Protein AF-A0A7S3LL60-F1 (afdb_monomer)

Mean predicted aligned error: 19.49 Å

Secondary structure (DSSP, 8-state):
----HHHHHHHHHHHHHH--SS--HHHHHHHHHHHHHHHTTSSTT--HHHHHHHHHHHHHHS-HHHHHHHHHHHHHHHHH-TTSSHHHHHHTTHHHHHHHHHHHS-HHHHHHHHHHHHHHHT--SSSS-HHHHHHHHHHH-HHHHHHHHHHHHHHHHHHHHHHHHHTT-PPPP--------------------------PPPP-PPPP---PPPPPPP-----------------EEE-HHHHHHHHHHHHHHHHHHHHHTS-GGG---HHHHHTT-HHHHHHHHHHHHHHHHHTTEEETT--S---TTTS-TTSHHHHHHHHHHHHHTT-SSPPPPPGGGGTTTS--

InterPro domains:
  IPR006569 CID domain [PF04818] (53-124)
  IPR006569 CID domain [PS51391] (1-144)
  IPR006569 CID domain [SM00582] (11-141)
  IPR008942 ENTH/VHS [G3DSA:1.25.40.90] (5-145)
  IPR008942 ENTH/VHS [SSF48464] (52-127)

Radius of gyration: 33.63 Å; Cα contacts (8 Å, |Δi|>4): 207; chains: 1; bounding box: 96×98×72 Å

pLDDT: mean 70.4, std 21.68, range [28.52, 96.94]

Structure (mmCIF, N/CA/C/O backbone):
data_AF-A0A7S3LL60-F1
#
_entry.id   AF-A0A7S3LL60-F1
#
loop_
_atom_site.group_PDB
_atom_site.id
_atom_site.type_symbol
_atom_site.label_atom_id
_atom_site.label_alt_id
_atom_site.label_comp_id
_atom_site.label_asym_id
_atom_site.label_entity_id
_atom_site.label_seq_id
_atom_site.pdbx_PDB_ins_code
_atom_site.Cartn_x
_atom_site.Cartn_y
_atom_site.Cartn_z
_atom_site.occupancy
_atom_site.B_iso_or_equiv
_atom_site.auth_seq_id
_atom_site.auth_comp_id
_atom_site.auth_asym_id
_atom_site.auth_atom_id
_atom_site.pdbx_PDB_model_num
ATOM 1 N N . MET A 1 1 ? -20.966 20.170 11.153 1.00 59.84 1 MET A N 1
ATOM 2 C CA . MET A 1 1 ? -21.088 18.776 11.630 1.00 59.84 1 MET A CA 1
ATOM 3 C C . MET A 1 1 ? -19.690 18.274 11.943 1.00 59.84 1 MET A C 1
ATOM 5 O O . MET A 1 1 ? -18.781 18.604 11.189 1.00 59.84 1 MET A O 1
ATOM 9 N N . ALA A 1 2 ? -19.496 17.593 13.073 1.00 79.94 2 ALA A N 1
ATOM 10 C CA . ALA A 1 2 ? -18.201 17.015 13.417 1.00 79.94 2 ALA A CA 1
ATOM 11 C C . ALA A 1 2 ? -17.975 15.778 12.542 1.00 79.94 2 ALA A C 1
ATOM 13 O O . ALA A 1 2 ? -18.791 14.866 12.574 1.00 79.94 2 ALA A O 1
ATOM 14 N N . PHE A 1 3 ? -16.912 15.786 11.740 1.00 85.69 3 PHE A N 1
ATOM 15 C CA . PHE A 1 3 ? -16.539 14.646 10.912 1.00 85.69 3 PHE A CA 1
ATOM 16 C C . PHE A 1 3 ? -16.004 13.518 11.804 1.00 85.69 3 PHE A C 1
ATOM 18 O O . PHE A 1 3 ? -15.123 13.752 12.631 1.00 85.69 3 PHE A O 1
ATOM 25 N N . THR A 1 4 ? -16.548 12.316 11.656 1.00 92.38 4 THR A N 1
ATOM 26 C CA . THR A 1 4 ? -16.293 11.159 12.523 1.00 92.38 4 THR A CA 1
ATOM 27 C C . THR A 1 4 ? -15.378 10.126 11.866 1.00 92.38 4 THR A C 1
ATOM 29 O O . THR A 1 4 ? -15.232 10.067 10.645 1.00 92.38 4 THR A O 1
ATOM 32 N N . GLU A 1 5 ? -14.789 9.245 12.681 1.00 91.88 5 GLU A N 1
ATOM 33 C CA . GLU A 1 5 ? -13.985 8.110 12.201 1.00 91.88 5 GLU A CA 1
ATOM 34 C C . GLU A 1 5 ? -14.790 7.214 11.242 1.00 91.88 5 GLU A C 1
ATOM 36 O O . GLU A 1 5 ? -14.296 6.810 10.188 1.00 91.88 5 GLU A O 1
ATOM 41 N N . LYS A 1 6 ? -16.067 6.973 11.568 1.00 93.00 6 LYS A N 1
ATOM 42 C CA . LYS A 1 6 ? -16.985 6.165 10.758 1.00 93.00 6 LYS A CA 1
ATOM 43 C C . LYS A 1 6 ? -17.243 6.787 9.386 1.00 93.00 6 LYS A C 1
ATOM 45 O O . LYS A 1 6 ? -17.257 6.063 8.394 1.00 93.00 6 LYS A O 1
ATOM 50 N N . GLU A 1 7 ? -17.416 8.105 9.320 1.00 92.81 7 GLU A N 1
ATOM 51 C CA . GLU A 1 7 ? -17.596 8.818 8.050 1.00 92.81 7 GLU A CA 1
ATOM 52 C C . GLU A 1 7 ? -16.338 8.736 7.184 1.00 92.81 7 GLU A C 1
ATOM 54 O O . GLU A 1 7 ? -16.446 8.467 5.990 1.00 92.81 7 GLU A O 1
ATOM 59 N N . PHE A 1 8 ? -15.140 8.857 7.770 1.00 91.12 8 PHE A N 1
ATOM 60 C CA . PHE A 1 8 ? -13.895 8.661 7.019 1.00 91.12 8 PHE A CA 1
ATOM 61 C C . PHE A 1 8 ? -13.796 7.253 6.435 1.00 91.12 8 PHE A C 1
ATOM 63 O O . PHE A 1 8 ? -13.490 7.092 5.254 1.00 91.12 8 PHE A O 1
ATOM 70 N N . MET A 1 9 ? -14.062 6.225 7.245 1.00 93.44 9 MET A N 1
ATOM 71 C CA . MET A 1 9 ? -14.030 4.834 6.785 1.00 93.44 9 MET A CA 1
ATOM 72 C C . MET A 1 9 ? -15.061 4.587 5.679 1.00 93.44 9 MET A C 1
ATOM 74 O O . MET A 1 9 ? -14.733 3.982 4.660 1.00 93.44 9 MET A O 1
ATOM 78 N N . GLN A 1 10 ? -16.276 5.119 5.833 1.00 94.19 10 GLN A N 1
ATOM 79 C CA . GLN A 1 10 ? -17.323 5.025 4.819 1.00 94.19 10 GLN A CA 1
ATOM 80 C C . GLN A 1 10 ? -16.917 5.717 3.516 1.00 94.19 10 GLN A C 1
ATOM 82 O O . GLN A 1 10 ? -17.142 5.173 2.439 1.00 94.19 10 GLN A O 1
ATOM 87 N N . GLU A 1 11 ? -16.290 6.889 3.578 1.00 91.56 11 GLU A N 1
ATOM 88 C CA . GLU A 1 11 ? -15.788 7.559 2.380 1.00 91.56 11 GLU A CA 1
ATOM 89 C C . GLU A 1 11 ? -14.638 6.801 1.716 1.00 91.56 11 GLU A C 1
ATOM 91 O O . GLU A 1 11 ? -14.564 6.774 0.488 1.00 91.56 11 GLU A O 1
ATOM 96 N N . VAL A 1 12 ? -13.746 6.176 2.493 1.00 91.44 12 VAL A N 1
ATOM 97 C CA . VAL A 1 12 ? -12.730 5.270 1.941 1.00 91.44 12 VAL A CA 1
ATOM 98 C C . VAL A 1 12 ? -13.423 4.124 1.211 1.00 91.44 12 VAL A C 1
ATOM 100 O O . VAL A 1 12 ? -13.044 3.822 0.084 1.00 91.44 12 VAL A O 1
ATOM 103 N N . ASP A 1 13 ? -14.465 3.528 1.787 1.00 92.44 13 ASP A N 1
ATOM 104 C CA . ASP A 1 13 ? -15.227 2.453 1.148 1.00 92.44 13 ASP A CA 1
ATOM 105 C C . ASP A 1 13 ? -15.963 2.889 -0.117 1.00 92.44 13 ASP A C 1
ATOM 107 O O . ASP A 1 13 ? -15.909 2.175 -1.121 1.00 92.44 13 ASP A O 1
ATOM 111 N N . LEU A 1 14 ? -16.605 4.056 -0.096 1.00 90.06 14 LEU A N 1
ATOM 112 C CA . LEU A 1 14 ? -17.267 4.639 -1.263 1.00 90.06 14 LEU A CA 1
ATOM 113 C C . LEU A 1 14 ? -16.255 4.938 -2.361 1.00 90.06 14 LEU A C 1
ATOM 115 O O . LEU A 1 14 ? -16.465 4.561 -3.510 1.00 90.06 14 LEU A O 1
ATOM 119 N N . CYS A 1 15 ? -15.115 5.527 -1.995 1.00 86.44 15 CYS A N 1
ATOM 120 C CA . CYS A 1 15 ? -14.001 5.720 -2.905 1.00 86.44 15 CYS A CA 1
ATOM 121 C C . CYS A 1 15 ? -13.613 4.361 -3.502 1.00 86.44 15 CYS A C 1
ATOM 123 O O . CYS A 1 15 ? -13.756 4.168 -4.697 1.00 86.44 15 CYS A O 1
ATOM 125 N N . MET A 1 16 ? -13.275 3.349 -2.707 1.00 85.69 16 MET A N 1
ATOM 126 C CA . MET A 1 16 ? -12.834 2.052 -3.244 1.00 85.69 16 MET A CA 1
ATOM 127 C C . MET A 1 16 ? -13.901 1.257 -4.011 1.00 85.69 16 MET A C 1
ATOM 129 O O . MET A 1 16 ? -13.546 0.348 -4.764 1.00 85.69 16 MET A O 1
ATOM 133 N N . SER A 1 17 ? -15.183 1.569 -3.829 1.00 85.56 17 SER A N 1
ATOM 134 C CA . SER A 1 17 ? -16.287 0.939 -4.562 1.00 85.56 17 SER A CA 1
ATOM 135 C C . SER A 1 17 ? -16.541 1.613 -5.911 1.00 85.56 17 SER A C 1
ATOM 137 O O . SER A 1 17 ? -16.792 0.914 -6.892 1.00 85.56 17 SER A O 1
ATOM 139 N N . ASP A 1 18 ? -16.407 2.941 -5.969 1.00 79.56 18 ASP A N 1
ATOM 140 C CA . ASP A 1 18 ? -16.612 3.753 -7.175 1.00 79.56 18 ASP A CA 1
ATOM 141 C C . ASP A 1 18 ? -15.402 3.755 -8.112 1.00 79.56 18 ASP A C 1
ATOM 143 O O . ASP A 1 18 ? -15.527 4.014 -9.312 1.00 79.56 18 ASP A O 1
ATOM 147 N N . LEU A 1 19 ? -14.209 3.487 -7.575 1.00 67.56 19 LEU A N 1
ATOM 148 C CA . LEU A 1 19 ? -13.003 3.318 -8.374 1.00 67.56 19 LEU A CA 1
ATOM 149 C C . LEU A 1 19 ? -13.155 2.000 -9.142 1.00 67.56 19 LEU A C 1
ATOM 151 O O . LEU A 1 19 ? -12.812 0.921 -8.658 1.00 67.56 19 LEU A O 1
ATOM 155 N N . GLY A 1 20 ? -13.668 2.083 -10.369 1.00 68.12 20 GLY A N 1
ATOM 156 C CA . GLY A 1 20 ? -13.449 1.040 -11.367 1.00 68.12 20 GLY A CA 1
ATOM 157 C C . GLY A 1 20 ? -11.946 0.862 -11.643 1.00 68.12 20 GLY A C 1
ATOM 158 O O . GLY A 1 20 ? -11.079 1.218 -10.847 1.00 68.12 20 GLY A O 1
ATOM 159 N N . ASN A 1 21 ? -11.574 0.402 -12.836 1.00 68.38 21 ASN A N 1
ATOM 160 C CA . ASN A 1 21 ? -10.149 0.258 -13.188 1.00 68.38 21 ASN A CA 1
ATOM 161 C C . ASN A 1 21 ? -9.375 1.596 -13.271 1.00 68.38 21 ASN A C 1
ATOM 163 O O . ASN A 1 21 ? -8.173 1.596 -13.554 1.00 68.38 21 ASN A O 1
ATOM 167 N N . ARG A 1 22 ? -10.040 2.744 -13.068 1.00 78.88 22 ARG A N 1
ATOM 168 C CA . ARG A 1 22 ? -9.426 4.073 -13.076 1.00 78.88 22 ARG A CA 1
ATOM 169 C C . ARG A 1 22 ? -9.658 4.784 -11.745 1.00 78.88 22 ARG A C 1
ATOM 171 O O . ARG A 1 22 ? -10.809 5.025 -11.390 1.00 78.88 22 ARG A O 1
ATOM 178 N N . PRO A 1 23 ? -8.582 5.151 -11.036 1.00 81.06 23 PRO A N 1
ATOM 179 C CA . PRO A 1 23 ? -8.716 5.892 -9.806 1.00 81.06 23 PRO A CA 1
ATOM 180 C C . PRO A 1 23 ? -9.157 7.343 -10.071 1.00 81.06 23 PRO A C 1
ATOM 182 O O . PRO A 1 23 ? -8.503 8.062 -10.824 1.00 81.06 23 PRO A O 1
ATOM 185 N N . ASP A 1 24 ? -10.240 7.773 -9.431 1.00 90.50 24 ASP A N 1
ATOM 186 C CA . ASP A 1 24 ? -10.684 9.156 -9.316 1.00 90.50 24 ASP A CA 1
ATOM 187 C C . ASP A 1 24 ? -9.683 9.925 -8.448 1.00 90.50 24 ASP A C 1
ATOM 189 O O . ASP A 1 24 ? -9.568 9.749 -7.228 1.00 90.50 24 ASP A O 1
ATOM 193 N N . ARG A 1 25 ? -8.907 10.763 -9.130 1.00 91.81 25 ARG A N 1
ATOM 194 C CA . ARG A 1 25 ? -7.841 11.559 -8.534 1.00 91.81 25 ARG A CA 1
ATOM 195 C C . ARG A 1 25 ? -8.374 12.532 -7.487 1.00 91.81 25 ARG A C 1
ATOM 197 O O . ARG A 1 25 ? -7.683 12.761 -6.490 1.00 91.81 25 ARG A O 1
ATOM 204 N N . ASP A 1 26 ? -9.557 13.096 -7.696 1.00 93.06 26 ASP A N 1
ATOM 205 C CA . ASP A 1 26 ? -10.098 14.138 -6.828 1.00 93.06 26 ASP A CA 1
ATOM 206 C C . ASP A 1 26 ? -10.577 13.532 -5.513 1.00 93.06 26 ASP A C 1
ATOM 208 O O . ASP A 1 26 ? -10.257 14.058 -4.443 1.00 93.06 26 ASP A O 1
ATOM 212 N N . LYS A 1 27 ? -11.209 12.351 -5.566 1.00 93.00 27 LYS A N 1
ATOM 213 C CA . LYS A 1 27 ? -11.566 11.584 -4.361 1.00 93.00 27 LYS A CA 1
ATOM 214 C C . LYS A 1 27 ? -10.334 11.178 -3.551 1.00 93.00 27 LYS A C 1
ATOM 216 O O . LYS A 1 27 ? -10.306 11.390 -2.338 1.00 93.00 27 LYS A O 1
ATOM 221 N N . ILE A 1 28 ? -9.291 10.656 -4.205 1.00 94.81 28 ILE A N 1
ATOM 222 C CA . ILE A 1 28 ? -8.032 10.284 -3.531 1.00 94.81 28 ILE A CA 1
ATOM 223 C C . ILE A 1 28 ? -7.376 11.507 -2.881 1.00 94.81 28 ILE A C 1
ATOM 225 O O . ILE A 1 28 ? -6.978 11.455 -1.716 1.00 94.81 28 ILE A O 1
ATOM 229 N N . THR A 1 29 ? -7.306 12.622 -3.609 1.00 94.56 29 THR A N 1
ATOM 230 C CA . THR A 1 29 ? -6.726 13.871 -3.100 1.00 94.56 29 THR A CA 1
ATOM 231 C C . THR A 1 29 ? -7.534 14.407 -1.916 1.00 94.56 29 THR A C 1
ATOM 233 O O . THR A 1 29 ? -6.954 14.846 -0.921 1.00 94.56 29 THR A O 1
ATOM 236 N N . GLY A 1 30 ? -8.867 14.345 -1.991 1.00 94.94 30 GLY A N 1
ATOM 237 C CA . GLY A 1 30 ? -9.772 14.743 -0.914 1.00 94.94 30 GLY A CA 1
ATOM 238 C C . GLY A 1 30 ? -9.560 13.928 0.361 1.00 94.94 30 GLY A C 1
ATOM 239 O O . GLY A 1 30 ? -9.377 14.510 1.431 1.00 94.94 30 GLY A O 1
ATOM 240 N N . LEU A 1 31 ? -9.491 12.599 0.247 1.00 95.25 31 LEU A N 1
ATOM 241 C CA . LEU A 1 31 ? -9.184 11.713 1.376 1.00 95.25 31 LEU A CA 1
ATOM 242 C C . LEU A 1 31 ? -7.791 11.984 1.958 1.00 95.25 31 LEU A C 1
ATOM 244 O O . LEU A 1 31 ? -7.636 12.042 3.177 1.00 95.25 31 LEU A O 1
ATOM 248 N N . GLY A 1 32 ? -6.790 12.226 1.107 1.00 95.44 32 GLY A N 1
ATOM 249 C CA . GLY A 1 32 ? -5.446 12.600 1.545 1.00 95.44 32 GLY A CA 1
ATOM 250 C C . GLY A 1 32 ? -5.426 13.893 2.370 1.00 95.44 32 GLY A C 1
ATOM 251 O O . GLY A 1 32 ? -4.738 13.956 3.386 1.00 95.44 32 GLY A O 1
ATOM 252 N N . LYS A 1 33 ? -6.195 14.914 1.970 1.00 95.44 33 LYS A N 1
ATOM 253 C CA . LYS A 1 33 ? -6.338 16.172 2.730 1.00 95.44 33 LYS A CA 1
ATOM 254 C C . LYS A 1 33 ? -7.093 15.978 4.046 1.00 95.44 33 LYS A C 1
ATOM 256 O O . LYS A 1 33 ? -6.804 16.655 5.029 1.00 95.44 33 LYS A O 1
ATOM 261 N N . ARG A 1 34 ? -8.058 15.057 4.093 1.00 94.69 34 ARG A N 1
ATOM 262 C CA . ARG A 1 34 ? -8.765 14.725 5.338 1.00 94.69 34 ARG A CA 1
ATOM 263 C C . ARG A 1 34 ? -7.870 13.979 6.320 1.00 94.69 34 ARG A C 1
ATOM 265 O O . ARG A 1 34 ? -7.846 14.349 7.487 1.00 94.69 34 ARG A O 1
ATOM 272 N N . ALA A 1 35 ? -7.066 13.025 5.852 1.00 95.62 35 ALA A N 1
ATOM 273 C CA . ALA A 1 35 ? -6.042 12.388 6.682 1.00 95.62 35 ALA A CA 1
ATOM 274 C C . ALA A 1 35 ? -5.055 13.425 7.254 1.00 95.62 35 ALA A C 1
ATOM 276 O O . ALA A 1 35 ? -4.679 13.345 8.420 1.00 95.62 35 ALA A O 1
ATOM 277 N N . GLU A 1 36 ? -4.704 14.449 6.469 1.00 95.75 36 GLU A N 1
ATOM 278 C CA . GLU A 1 36 ? -3.919 15.598 6.934 1.00 95.75 36 GLU A CA 1
ATOM 279 C C . GLU A 1 36 ? -4.622 16.430 8.004 1.00 95.75 36 GLU A C 1
ATOM 281 O O . GLU A 1 36 ? -3.994 16.831 8.983 1.00 95.75 36 GLU A O 1
ATOM 286 N N . ALA A 1 37 ? -5.923 16.669 7.862 1.00 94.81 37 ALA A N 1
ATOM 287 C CA . ALA A 1 37 ? -6.704 17.351 8.885 1.00 94.81 37 ALA A CA 1
ATOM 288 C C . ALA A 1 37 ? -6.762 16.548 10.199 1.00 94.81 37 ALA A C 1
ATOM 290 O O . ALA A 1 37 ? -6.616 17.152 11.263 1.00 94.81 37 ALA A O 1
ATOM 291 N N . VAL A 1 38 ? -6.898 15.216 10.132 1.00 94.62 38 VAL A N 1
ATOM 292 C CA . VAL A 1 38 ? -6.801 14.321 11.302 1.00 94.62 38 VAL A CA 1
ATOM 293 C C . VAL A 1 38 ? -5.422 14.445 11.952 1.00 94.62 38 VAL A C 1
ATOM 295 O O . VAL A 1 38 ? -5.338 14.761 13.134 1.00 94.62 38 VAL A O 1
ATOM 298 N N . ALA A 1 39 ? -4.345 14.308 11.175 1.00 94.88 39 ALA A N 1
ATOM 299 C CA . ALA A 1 39 ? -2.975 14.381 11.691 1.00 94.88 39 ALA A CA 1
ATOM 300 C C . ALA A 1 39 ? -2.619 15.741 12.317 1.00 94.88 39 ALA A C 1
ATOM 302 O O . ALA A 1 39 ? -1.790 15.833 13.217 1.00 94.88 39 ALA A O 1
ATOM 303 N N . LYS A 1 40 ? -3.254 16.822 11.853 1.00 95.06 40 LYS A N 1
ATOM 304 C CA . LYS A 1 40 ? -3.108 18.172 12.420 1.00 95.06 40 LYS A CA 1
ATOM 305 C C . LYS A 1 40 ? -4.026 18.431 13.622 1.00 95.06 40 LYS A C 1
ATOM 307 O O . LYS A 1 40 ? -4.100 19.571 14.072 1.00 95.06 40 LYS A O 1
ATOM 312 N N . GLY A 1 41 ? -4.771 17.429 14.097 1.00 93.38 41 GLY A N 1
ATOM 313 C CA . GLY A 1 41 ? -5.726 17.565 15.201 1.00 93.38 41 GLY A CA 1
ATOM 314 C C . GLY A 1 41 ? -6.940 18.446 14.881 1.00 93.38 41 GLY A C 1
ATOM 315 O O . GLY A 1 41 ? -7.655 18.861 15.789 1.00 93.38 41 GLY A O 1
ATOM 316 N N . LYS A 1 42 ? -7.190 18.754 13.599 1.00 93.69 42 LYS A N 1
ATOM 317 C CA . LYS A 1 42 ? -8.347 19.565 13.170 1.00 93.69 42 LYS A CA 1
ATOM 318 C C . LYS A 1 42 ? -9.656 18.780 13.218 1.00 93.69 42 LYS A C 1
ATOM 320 O O . LYS A 1 42 ? -10.725 19.379 13.247 1.00 93.69 42 LYS A O 1
ATOM 325 N N . ILE A 1 43 ? -9.562 17.454 13.190 1.00 91.50 43 ILE A N 1
ATOM 326 C CA . ILE A 1 43 ? -10.679 16.527 13.334 1.00 91.50 43 ILE A CA 1
ATOM 327 C C . ILE A 1 43 ? -10.437 15.769 14.638 1.00 91.50 43 ILE A C 1
ATOM 329 O O . ILE A 1 43 ? -9.479 15.007 14.744 1.00 91.50 43 ILE A O 1
ATOM 333 N N . GLN A 1 44 ? -11.271 16.028 15.642 1.00 89.12 44 GLN A N 1
ATOM 334 C CA . GLN A 1 44 ? -11.155 15.398 16.956 1.00 89.12 44 GLN A CA 1
ATOM 335 C C . GLN A 1 44 ? -11.819 14.017 16.971 1.00 89.12 44 GLN A C 1
ATOM 337 O O . GLN A 1 44 ? -12.756 13.764 16.218 1.00 89.12 44 GLN A O 1
ATOM 342 N N . GLY A 1 45 ? -11.345 13.134 17.854 1.00 88.19 45 GLY A N 1
ATOM 343 C CA . GLY A 1 45 ? -11.939 11.809 18.057 1.00 88.19 45 GLY A CA 1
ATOM 344 C C . GLY A 1 45 ? -11.631 10.785 16.961 1.00 88.19 45 GLY A C 1
ATOM 345 O O . GLY A 1 45 ? -12.293 9.754 16.909 1.00 88.19 45 GLY A O 1
ATOM 346 N N . VAL A 1 46 ? -10.648 11.052 16.095 1.00 91.38 46 VAL A N 1
ATOM 347 C CA . VAL A 1 46 ? -10.216 10.134 15.034 1.00 91.38 46 VAL A CA 1
ATOM 348 C C . VAL A 1 46 ? -8.761 9.742 15.262 1.00 91.38 46 VAL A C 1
ATOM 350 O O . VAL A 1 46 ? -7.884 10.601 15.313 1.00 91.38 46 VAL A O 1
ATOM 353 N N . ASP A 1 47 ? -8.508 8.441 15.392 1.00 93.56 47 ASP A N 1
ATOM 354 C CA . ASP A 1 47 ? -7.167 7.893 15.603 1.00 93.56 47 ASP A CA 1
ATOM 355 C C . ASP A 1 47 ? -6.481 7.576 14.261 1.00 93.56 47 ASP A C 1
ATOM 357 O O . ASP A 1 47 ? -6.968 6.766 13.466 1.00 93.56 47 ASP A O 1
ATOM 361 N N . GLU A 1 48 ? -5.316 8.188 14.018 1.00 93.88 48 GLU A N 1
ATOM 362 C CA . GLU A 1 48 ? -4.485 7.930 12.834 1.00 93.88 48 GLU A CA 1
ATOM 363 C C . GLU A 1 48 ? -4.120 6.449 12.678 1.00 93.88 48 GLU A C 1
ATOM 365 O O . GLU A 1 48 ? -4.062 5.945 11.553 1.00 93.88 48 GLU A O 1
ATOM 370 N N . ARG A 1 49 ? -3.869 5.740 13.789 1.00 94.81 49 ARG A N 1
ATOM 371 C CA . ARG A 1 49 ? -3.482 4.324 13.756 1.00 94.81 49 ARG A CA 1
ATOM 372 C C . ARG A 1 49 ? -4.626 3.468 13.248 1.00 94.81 49 ARG A C 1
ATOM 374 O O . ARG A 1 49 ? -4.435 2.735 12.282 1.00 94.81 49 ARG A O 1
ATOM 381 N N . LYS A 1 50 ? -5.825 3.651 13.807 1.00 94.81 50 LYS A N 1
ATOM 382 C CA . LYS A 1 50 ? -7.032 2.936 13.368 1.00 94.81 50 LYS A CA 1
ATOM 383 C C . LYS A 1 50 ? -7.339 3.182 11.897 1.00 94.81 50 LYS A C 1
ATOM 385 O O . LYS A 1 50 ? -7.632 2.235 11.169 1.00 94.81 50 LYS A O 1
ATOM 390 N N . LEU A 1 51 ? -7.216 4.426 11.430 1.00 94.62 51 LEU A N 1
ATOM 391 C CA . LEU A 1 51 ? -7.412 4.743 10.014 1.00 94.62 51 LEU A CA 1
ATOM 392 C C . LEU A 1 51 ? -6.353 4.090 9.119 1.00 94.62 51 LEU A C 1
ATOM 394 O O . LEU A 1 51 ? -6.690 3.518 8.080 1.00 94.62 51 LEU A O 1
ATOM 398 N N . GLY A 1 52 ? -5.081 4.137 9.518 1.00 95.44 52 GLY A N 1
ATOM 399 C CA . GLY A 1 52 ? -4.001 3.470 8.795 1.00 95.44 52 GLY A CA 1
ATOM 400 C C . GLY A 1 52 ? -4.196 1.952 8.726 1.00 95.44 52 GLY A C 1
ATOM 401 O O . GLY A 1 52 ? -4.070 1.360 7.651 1.00 95.44 52 GLY A O 1
ATOM 402 N N . ASP A 1 53 ? -4.567 1.323 9.840 1.00 95.62 53 ASP A N 1
ATOM 403 C CA . ASP A 1 53 ? -4.863 -0.111 9.932 1.00 95.62 53 ASP A CA 1
ATOM 404 C C . ASP A 1 53 ? -6.065 -0.506 9.083 1.00 95.62 53 ASP A C 1
ATOM 406 O O . ASP A 1 53 ? -6.014 -1.494 8.342 1.00 95.62 53 ASP A O 1
ATOM 410 N N . TYR A 1 54 ? -7.114 0.310 9.101 1.00 96.25 54 TYR A N 1
ATOM 411 C CA . TYR A 1 54 ? -8.280 0.114 8.259 1.00 96.25 54 TYR A CA 1
ATOM 412 C C . TYR A 1 54 ? -7.909 0.152 6.769 1.00 96.25 54 TYR A C 1
ATOM 414 O O . TYR A 1 54 ? -8.232 -0.783 6.035 1.00 96.25 54 TYR A O 1
ATOM 422 N N . ILE A 1 55 ? -7.151 1.158 6.316 1.00 96.19 55 ILE A N 1
ATOM 423 C CA . ILE A 1 55 ? -6.713 1.266 4.911 1.00 96.19 55 ILE A CA 1
ATOM 424 C C . ILE A 1 55 ? -5.836 0.070 4.507 1.00 96.19 55 ILE A C 1
ATOM 426 O O . ILE A 1 55 ? -6.051 -0.508 3.437 1.00 96.19 55 ILE A O 1
ATOM 430 N N . LYS A 1 56 ? -4.894 -0.359 5.362 1.00 95.19 56 LYS A N 1
ATOM 431 C CA . LYS A 1 56 ? -4.097 -1.582 5.130 1.00 95.19 56 LYS A CA 1
ATOM 432 C C . LYS A 1 56 ? -4.996 -2.805 4.977 1.00 95.19 56 LYS A C 1
ATOM 434 O O . LYS A 1 56 ? -4.859 -3.568 4.023 1.00 95.19 56 LYS A O 1
ATOM 439 N N . SER A 1 57 ? -5.949 -2.971 5.886 1.00 95.81 57 SER A N 1
ATOM 440 C CA . SER A 1 57 ? -6.896 -4.083 5.867 1.00 95.81 57 SER A CA 1
ATOM 441 C C . SER A 1 57 ? -7.759 -4.086 4.598 1.00 95.81 57 SER A C 1
ATOM 443 O O . SER A 1 57 ? -8.067 -5.150 4.052 1.00 95.81 57 SER A O 1
ATOM 445 N N . ARG A 1 58 ? -8.125 -2.908 4.078 1.00 95.19 58 ARG A N 1
ATOM 446 C CA . ARG A 1 58 ? -8.810 -2.781 2.783 1.00 95.19 58 ARG A CA 1
ATOM 447 C C . ARG A 1 58 ? -7.904 -3.173 1.618 1.00 95.19 58 ARG A C 1
ATOM 449 O O . ARG A 1 58 ? -8.362 -3.904 0.746 1.00 95.19 58 ARG A O 1
ATOM 456 N N . LEU A 1 59 ? -6.627 -2.779 1.622 1.00 95.81 59 LEU A N 1
ATOM 457 C CA . LEU A 1 59 ? -5.659 -3.194 0.595 1.00 95.81 59 LEU A CA 1
ATOM 458 C C . LEU A 1 59 ? -5.522 -4.720 0.523 1.00 95.81 59 LEU A C 1
ATOM 460 O O . LEU A 1 59 ? -5.538 -5.290 -0.570 1.00 95.81 59 LEU A O 1
ATOM 464 N N . VAL A 1 60 ? -5.427 -5.386 1.675 1.00 96.00 60 VAL A N 1
ATOM 465 C CA . VAL A 1 60 ? -5.315 -6.851 1.759 1.00 96.00 60 VAL A CA 1
ATOM 466 C C . VAL A 1 60 ? -6.558 -7.527 1.176 1.00 96.00 60 VAL A C 1
ATOM 468 O O . VAL A 1 60 ? -6.428 -8.366 0.284 1.00 96.00 60 VAL A O 1
ATOM 471 N N . ARG A 1 61 ? -7.754 -7.106 1.607 1.00 95.50 61 ARG A N 1
ATOM 472 C CA . ARG A 1 61 ? -9.041 -7.719 1.225 1.00 95.50 61 ARG A CA 1
ATOM 473 C C . ARG A 1 61 ? -9.527 -7.364 -0.183 1.00 95.50 61 ARG A C 1
ATOM 475 O O . ARG A 1 61 ? -10.393 -8.049 -0.718 1.00 95.50 61 ARG A O 1
ATOM 482 N N . ALA A 1 62 ? -9.013 -6.295 -0.784 1.00 94.19 62 ALA A N 1
ATOM 483 C CA . ALA A 1 62 ? -9.437 -5.865 -2.110 1.00 94.19 62 ALA A CA 1
ATOM 484 C C . ALA A 1 62 ? -9.084 -6.892 -3.198 1.00 94.19 62 ALA A C 1
ATOM 486 O O . ALA A 1 62 ? -7.991 -7.463 -3.205 1.00 94.19 62 ALA A O 1
ATOM 487 N N . ALA A 1 63 ? -9.989 -7.059 -4.169 1.00 92.94 63 ALA A N 1
ATOM 488 C CA . ALA A 1 63 ? -9.719 -7.805 -5.395 1.00 92.94 63 ALA A CA 1
ATOM 489 C C . ALA A 1 63 ? -8.515 -7.199 -6.150 1.00 92.94 63 ALA A C 1
ATOM 491 O O . ALA A 1 63 ? -8.317 -5.982 -6.067 1.00 92.94 63 ALA A O 1
ATOM 492 N N . PRO A 1 64 ? -7.741 -7.982 -6.929 1.00 93.00 64 PRO A N 1
ATOM 493 C CA . PRO A 1 64 ? -6.504 -7.509 -7.557 1.00 93.00 64 PRO A CA 1
ATOM 494 C C . PRO A 1 64 ? -6.630 -6.175 -8.313 1.00 93.00 64 PRO A C 1
ATOM 496 O O . PRO A 1 64 ? -5.843 -5.262 -8.073 1.00 93.00 64 PRO A O 1
ATOM 499 N N . GLY A 1 65 ? -7.674 -6.002 -9.133 1.00 90.06 65 GLY A N 1
ATOM 500 C CA . GLY A 1 65 ? -7.905 -4.762 -9.894 1.00 90.06 65 GLY A CA 1
ATOM 501 C C . GLY A 1 65 ? -8.198 -3.516 -9.042 1.00 90.06 65 GLY A C 1
ATOM 502 O O . GLY A 1 65 ? -8.058 -2.395 -9.522 1.00 90.06 65 GLY A O 1
ATOM 503 N N . ARG A 1 66 ? -8.558 -3.686 -7.763 1.00 92.00 66 ARG A N 1
ATOM 504 C CA . ARG A 1 66 ? -8.839 -2.589 -6.819 1.00 92.00 66 ARG A CA 1
ATOM 505 C C . ARG A 1 66 ? -7.662 -2.255 -5.900 1.00 92.00 66 ARG A C 1
ATOM 507 O O . ARG A 1 66 ? -7.732 -1.280 -5.156 1.00 92.00 66 ARG A O 1
ATOM 514 N N . LYS A 1 67 ? -6.561 -3.013 -5.948 1.00 94.19 67 LYS A N 1
ATOM 515 C CA . LYS A 1 67 ? -5.402 -2.778 -5.070 1.00 94.19 67 LYS A CA 1
ATOM 516 C C . LYS A 1 67 ? -4.605 -1.526 -5.459 1.00 94.19 67 LYS A C 1
ATOM 518 O O . LYS A 1 67 ? -4.137 -0.806 -4.581 1.00 94.19 67 LYS A O 1
ATOM 523 N N . ILE A 1 68 ? -4.491 -1.217 -6.756 1.00 94.81 68 ILE A N 1
ATOM 524 C CA . ILE A 1 68 ? -3.739 -0.042 -7.237 1.00 94.81 68 ILE A CA 1
ATOM 525 C C . ILE A 1 68 ? -4.342 1.293 -6.765 1.00 94.81 68 ILE A C 1
ATOM 527 O O . ILE A 1 68 ? -3.585 2.113 -6.241 1.00 94.81 68 ILE A O 1
ATOM 531 N N . PRO A 1 69 ? -5.665 1.538 -6.870 1.00 94.00 69 PRO A N 1
ATOM 532 C CA . PRO A 1 69 ? -6.274 2.739 -6.295 1.00 94.00 69 PRO A CA 1
ATOM 533 C C . PRO A 1 69 ? -5.992 2.924 -4.796 1.00 94.00 69 PRO A C 1
ATOM 535 O O . PRO A 1 69 ? -5.684 4.035 -4.368 1.00 94.00 69 PRO A O 1
ATOM 538 N N . ILE A 1 70 ? -6.013 1.842 -4.007 1.00 95.62 70 ILE A N 1
ATOM 539 C CA . ILE A 1 70 ? -5.705 1.898 -2.569 1.00 95.62 70 ILE A CA 1
ATOM 540 C C . ILE A 1 70 ? -4.234 2.267 -2.337 1.00 95.62 70 ILE A C 1
ATOM 542 O O . ILE A 1 70 ? -3.935 3.096 -1.479 1.00 95.62 70 ILE A O 1
ATOM 546 N N . LEU A 1 71 ? -3.307 1.720 -3.129 1.00 96.25 71 LEU A N 1
ATOM 547 C CA . LEU A 1 71 ? -1.895 2.114 -3.070 1.00 96.25 71 LEU A CA 1
ATOM 548 C C . LEU A 1 71 ? -1.688 3.598 -3.415 1.00 96.25 71 LEU A C 1
ATOM 550 O O . LEU A 1 71 ? -0.847 4.254 -2.801 1.00 96.25 71 LEU A O 1
ATOM 554 N N . TYR A 1 72 ? -2.466 4.157 -4.347 1.00 96.06 72 TYR A N 1
ATOM 555 C CA . TYR A 1 72 ? -2.443 5.597 -4.621 1.00 96.06 72 TYR A CA 1
ATOM 556 C C . TYR A 1 72 ? -3.056 6.438 -3.501 1.00 96.06 72 TYR A C 1
ATOM 558 O O . TYR A 1 72 ? -2.569 7.541 -3.251 1.00 96.06 72 TYR A O 1
ATOM 566 N N . LEU A 1 73 ? -4.062 5.926 -2.788 1.00 96.06 73 LEU A N 1
ATOM 567 C CA . LEU A 1 73 ? -4.539 6.567 -1.564 1.00 96.06 73 LEU A CA 1
ATOM 568 C C . LEU A 1 73 ? -3.436 6.612 -0.502 1.00 96.06 73 LEU A C 1
ATOM 570 O O . LEU A 1 73 ? -3.178 7.680 0.048 1.00 96.06 73 LEU A O 1
ATOM 574 N N . ILE A 1 74 ? -2.736 5.497 -0.267 1.00 96.62 74 ILE A N 1
ATOM 575 C CA . ILE A 1 74 ? -1.590 5.450 0.655 1.00 96.62 74 ILE A CA 1
ATOM 576 C C . ILE A 1 74 ? -0.508 6.456 0.223 1.00 96.62 74 ILE A C 1
ATOM 578 O O . ILE A 1 74 ? -0.032 7.226 1.054 1.00 96.62 74 ILE A O 1
ATOM 582 N N . ASP A 1 75 ? -0.168 6.523 -1.072 1.00 95.94 75 ASP A N 1
ATOM 583 C CA . ASP A 1 75 ? 0.790 7.507 -1.611 1.00 95.94 75 ASP A CA 1
ATOM 584 C C . ASP A 1 75 ? 0.362 8.952 -1.333 1.00 95.94 75 ASP A C 1
ATOM 586 O O . ASP A 1 75 ? 1.179 9.769 -0.899 1.00 95.94 75 ASP A O 1
ATOM 590 N N . SER A 1 76 ? -0.918 9.262 -1.562 1.00 96.00 76 SER A N 1
ATOM 591 C CA . SER A 1 76 ? -1.473 10.596 -1.331 1.00 96.00 76 SER A CA 1
ATOM 592 C C . SER A 1 76 ? -1.493 10.964 0.148 1.00 96.00 76 SER A C 1
ATOM 594 O O . SER A 1 76 ? -1.214 12.115 0.478 1.00 96.00 76 SER A O 1
ATOM 596 N N . ILE A 1 77 ? -1.823 10.020 1.033 1.00 95.69 77 ILE A N 1
ATOM 597 C CA . ILE A 1 77 ? -1.774 10.233 2.482 1.00 95.69 77 ILE A CA 1
ATOM 598 C C . ILE A 1 77 ? -0.331 10.541 2.864 1.00 95.69 77 ILE A C 1
ATOM 600 O O . ILE A 1 77 ? -0.053 11.636 3.329 1.00 95.69 77 ILE A O 1
ATOM 604 N N . ILE A 1 78 ? 0.617 9.661 2.553 1.00 94.69 78 ILE A N 1
ATOM 605 C CA . ILE A 1 78 ? 2.030 9.844 2.920 1.00 94.69 78 ILE A CA 1
ATOM 606 C C . ILE A 1 78 ? 2.605 11.159 2.398 1.00 94.69 78 ILE A C 1
ATOM 608 O O . ILE A 1 78 ? 3.393 11.802 3.088 1.00 94.69 78 ILE A O 1
ATOM 612 N N . TYR A 1 79 ? 2.205 11.575 1.199 1.00 93.38 79 TYR A N 1
ATOM 613 C CA . TYR A 1 79 ? 2.614 12.859 0.645 1.00 93.38 79 TYR A CA 1
ATOM 614 C C . TYR A 1 79 ? 2.155 14.049 1.510 1.00 93.38 79 TYR A C 1
ATOM 616 O O . TYR A 1 79 ? 2.950 14.957 1.767 1.00 93.38 79 TYR A O 1
ATOM 624 N N . ASN A 1 80 ? 0.910 14.025 1.997 1.00 93.38 80 ASN A N 1
ATOM 625 C CA . ASN A 1 80 ? 0.321 15.110 2.788 1.00 93.38 80 ASN A CA 1
ATOM 626 C C . ASN A 1 80 ? 0.671 15.037 4.289 1.00 93.38 80 ASN A C 1
ATOM 628 O O . ASN A 1 80 ? 0.804 16.071 4.937 1.00 93.38 80 ASN A O 1
ATOM 632 N N . VAL A 1 81 ? 0.851 13.836 4.851 1.00 91.81 81 VAL A N 1
ATOM 633 C CA . VAL A 1 81 ? 1.080 13.588 6.294 1.00 91.81 81 VAL A CA 1
ATOM 634 C C . VAL A 1 81 ? 2.428 12.938 6.587 1.00 91.81 81 VAL A C 1
ATOM 636 O O . VAL A 1 81 ? 2.559 12.027 7.400 1.00 91.81 81 VAL A O 1
ATOM 639 N N . ARG A 1 82 ? 3.476 13.434 5.938 1.00 85.12 82 ARG A N 1
ATOM 640 C CA . ARG A 1 82 ? 4.833 12.880 6.055 1.00 85.12 82 ARG A CA 1
ATOM 641 C C . ARG A 1 82 ? 5.451 12.917 7.464 1.00 85.12 82 ARG A C 1
ATOM 643 O O . ARG A 1 82 ? 6.414 12.198 7.701 1.00 85.12 82 ARG A O 1
ATOM 650 N N . HIS A 1 83 ? 4.921 13.740 8.373 1.00 87.50 83 HIS A N 1
ATOM 651 C CA . HIS A 1 83 ? 5.416 13.902 9.750 1.00 87.50 83 HIS A CA 1
ATOM 652 C C . HIS A 1 83 ? 4.501 13.276 10.814 1.00 87.50 83 HIS A C 1
ATOM 654 O O . HIS A 1 83 ? 4.715 13.502 12.001 1.00 87.50 83 HIS A O 1
ATOM 660 N N . SER A 1 84 ? 3.464 12.539 10.412 1.00 92.06 84 SER A N 1
ATOM 661 C CA . SER A 1 84 ? 2.503 11.956 11.350 1.00 92.06 84 SER A CA 1
ATOM 662 C C . SER A 1 84 ? 2.795 10.475 11.632 1.00 92.06 84 SER A C 1
ATOM 664 O O . SER A 1 84 ? 3.814 9.934 11.198 1.00 92.06 84 SER A O 1
ATOM 666 N N . ASN A 1 85 ? 1.905 9.791 12.355 1.00 92.81 85 ASN A N 1
ATOM 667 C CA . ASN A 1 85 ? 2.032 8.359 12.618 1.00 92.81 85 ASN A CA 1
ATOM 668 C C . ASN A 1 85 ? 1.709 7.482 11.394 1.00 92.81 85 ASN A C 1
ATOM 670 O O . ASN A 1 85 ? 2.083 6.309 11.386 1.00 92.81 85 ASN A O 1
ATOM 674 N N . TYR A 1 86 ? 1.066 8.017 10.349 1.00 94.62 86 TYR A N 1
ATOM 675 C CA . TYR A 1 86 ? 0.637 7.240 9.179 1.00 94.62 86 TYR A CA 1
ATOM 676 C C . TYR A 1 86 ? 1.776 6.463 8.491 1.00 94.62 86 TYR A C 1
ATOM 678 O O . TYR A 1 86 ? 1.618 5.253 8.314 1.00 94.62 86 TYR A O 1
ATOM 686 N N . PRO A 1 87 ? 2.937 7.060 8.135 1.00 94.06 87 PRO A N 1
ATOM 687 C CA . PRO A 1 87 ? 4.036 6.304 7.528 1.00 94.06 87 PRO A CA 1
ATOM 688 C C . PRO A 1 87 ? 4.517 5.143 8.406 1.00 94.06 87 PRO A C 1
ATOM 690 O O . PRO A 1 87 ? 4.724 4.041 7.899 1.00 94.06 87 PRO A O 1
ATOM 693 N N . ARG A 1 88 ? 4.597 5.356 9.728 1.00 93.75 88 ARG A N 1
ATOM 694 C CA . ARG A 1 88 ? 4.994 4.324 10.697 1.00 93.75 88 ARG A CA 1
ATOM 695 C C . ARG A 1 88 ? 3.975 3.187 10.785 1.00 93.75 88 ARG A C 1
ATOM 697 O O . ARG A 1 88 ? 4.359 2.028 10.885 1.00 93.75 88 ARG A O 1
ATOM 704 N N . VAL A 1 89 ? 2.683 3.502 10.731 1.00 94.62 89 VAL A N 1
ATOM 705 C CA . VAL A 1 89 ? 1.608 2.496 10.720 1.00 94.62 89 VAL A CA 1
ATOM 706 C C . VAL A 1 89 ? 1.649 1.686 9.426 1.00 94.62 89 VAL A C 1
ATOM 708 O O . VAL A 1 89 ? 1.468 0.468 9.445 1.00 94.62 89 VAL A O 1
ATOM 711 N N . PHE A 1 90 ? 1.912 2.338 8.294 1.00 95.12 90 PHE A N 1
ATOM 712 C CA . PHE A 1 90 ? 2.000 1.662 7.007 1.00 95.12 90 PHE A CA 1
ATOM 713 C C . PHE A 1 90 ? 3.244 0.767 6.907 1.00 95.12 90 PHE A C 1
ATOM 715 O O . PHE A 1 90 ? 3.108 -0.401 6.549 1.00 95.12 90 PHE A O 1
ATOM 722 N N . GLN A 1 91 ? 4.431 1.254 7.272 1.00 94.19 91 GLN A N 1
ATOM 723 C CA . GLN A 1 91 ? 5.694 0.544 7.021 1.00 94.19 91 GLN A CA 1
ATOM 724 C C . GLN A 1 91 ? 5.806 -0.832 7.698 1.00 94.19 91 GLN A C 1
ATOM 726 O O . GLN A 1 91 ? 6.453 -1.710 7.145 1.00 94.19 91 GLN A O 1
ATOM 731 N N . GLN A 1 92 ? 5.127 -1.062 8.830 1.00 92.12 92 GLN A N 1
ATOM 732 C CA . GLN A 1 92 ? 5.215 -2.321 9.590 1.00 92.12 92 GLN A CA 1
ATOM 733 C C . GLN A 1 92 ? 4.843 -3.575 8.786 1.00 92.12 92 GLN A C 1
ATOM 735 O O . GLN A 1 92 ? 5.436 -4.629 8.983 1.00 92.12 92 GLN A O 1
ATOM 740 N N . HIS A 1 93 ? 3.862 -3.474 7.886 1.00 92.81 93 HIS A N 1
ATOM 741 C CA .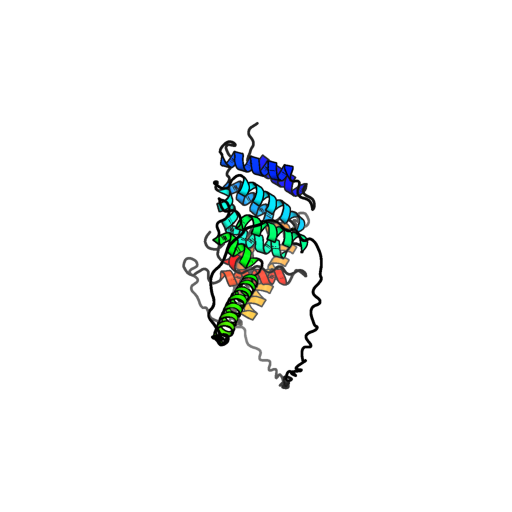 HIS A 1 93 ? 3.380 -4.624 7.108 1.00 92.81 93 HIS A CA 1
ATOM 742 C C . HIS A 1 93 ? 3.351 -4.365 5.606 1.00 92.81 93 HIS A C 1
ATOM 744 O O . HIS A 1 93 ? 3.107 -5.283 4.819 1.00 92.81 93 HIS A O 1
ATOM 750 N N . LEU A 1 94 ? 3.592 -3.122 5.179 1.00 94.75 94 LEU A N 1
ATOM 751 C CA . LEU A 1 94 ? 3.503 -2.786 3.771 1.00 94.75 94 LEU A CA 1
ATOM 752 C C . LEU A 1 94 ? 4.519 -3.542 2.900 1.00 94.75 94 LEU A C 1
ATOM 754 O O . LEU A 1 94 ? 4.100 -3.902 1.809 1.00 94.75 94 LEU A O 1
ATOM 758 N N . PRO A 1 95 ? 5.765 -3.877 3.307 1.00 95.44 95 PRO A N 1
ATOM 759 C CA . PRO A 1 95 ? 6.656 -4.697 2.475 1.00 95.44 95 PRO A CA 1
ATOM 760 C C . PRO A 1 95 ? 6.045 -6.027 2.027 1.00 95.44 95 PRO A C 1
ATOM 762 O O . PRO A 1 95 ? 6.086 -6.369 0.841 1.00 95.44 95 PRO A O 1
ATOM 765 N N . ILE A 1 96 ? 5.416 -6.743 2.961 1.00 95.00 96 ILE A N 1
ATOM 766 C CA . ILE A 1 96 ? 4.761 -8.031 2.707 1.00 95.00 96 ILE A CA 1
ATOM 767 C C . ILE A 1 96 ? 3.518 -7.817 1.835 1.00 95.00 96 ILE A C 1
ATOM 769 O O . ILE A 1 96 ? 3.392 -8.417 0.767 1.00 95.00 96 ILE A O 1
ATOM 773 N N . ILE A 1 97 ? 2.646 -6.877 2.219 1.00 95.94 97 ILE A N 1
ATOM 774 C CA . ILE A 1 97 ? 1.408 -6.581 1.480 1.00 95.94 97 ILE A CA 1
ATOM 775 C C . ILE A 1 97 ? 1.712 -6.097 0.053 1.00 95.94 97 ILE A C 1
ATOM 777 O O . ILE A 1 97 ? 0.989 -6.435 -0.888 1.00 95.94 97 ILE A O 1
ATOM 781 N N . PHE A 1 98 ? 2.778 -5.316 -0.136 1.00 96.38 98 PHE A N 1
ATOM 782 C CA . PHE A 1 98 ? 3.193 -4.796 -1.437 1.00 96.38 98 PHE A CA 1
ATOM 783 C C . PHE A 1 98 ? 3.672 -5.923 -2.349 1.00 96.38 98 PHE A C 1
ATOM 785 O O . PHE A 1 98 ? 3.261 -5.966 -3.507 1.00 96.38 98 PHE A O 1
ATOM 792 N N . ARG A 1 99 ? 4.463 -6.874 -1.832 1.00 96.19 99 ARG A N 1
ATOM 793 C CA . ARG A 1 99 ? 4.849 -8.096 -2.557 1.00 96.19 99 ARG A CA 1
ATOM 794 C C . ARG A 1 99 ? 3.625 -8.914 -2.968 1.00 96.19 99 ARG A C 1
ATOM 796 O O . ARG A 1 99 ? 3.506 -9.287 -4.132 1.00 96.19 99 ARG A O 1
ATOM 803 N N . ASP A 1 100 ? 2.712 -9.181 -2.042 1.00 95.31 100 ASP A N 1
ATOM 804 C CA . ASP A 1 100 ? 1.530 -10.010 -2.319 1.00 95.31 100 ASP A CA 1
ATOM 805 C C . ASP A 1 100 ? 0.609 -9.355 -3.338 1.00 95.31 100 ASP A C 1
ATOM 807 O O . ASP A 1 100 ? 0.119 -9.993 -4.274 1.00 95.31 100 ASP A O 1
ATOM 811 N N . THR A 1 101 ? 0.448 -8.040 -3.211 1.00 96.12 101 THR A N 1
ATOM 812 C CA . THR A 1 101 ? -0.245 -7.227 -4.203 1.00 96.12 101 THR A CA 1
ATOM 813 C C . THR A 1 101 ? 0.449 -7.329 -5.557 1.00 96.12 101 THR A C 1
ATOM 815 O O . THR A 1 101 ? -0.210 -7.622 -6.549 1.00 96.12 101 THR A O 1
ATOM 818 N N . TYR A 1 102 ? 1.774 -7.181 -5.610 1.00 96.44 102 TYR A N 1
ATOM 819 C CA . TYR A 1 102 ? 2.537 -7.301 -6.850 1.00 96.44 102 TYR A CA 1
ATOM 820 C C . TYR A 1 102 ? 2.334 -8.662 -7.522 1.00 96.44 102 TYR A C 1
ATOM 822 O O . TYR A 1 102 ? 2.161 -8.727 -8.735 1.00 96.44 102 TYR A O 1
ATOM 830 N N . ASN A 1 103 ? 2.294 -9.748 -6.751 1.00 95.19 103 ASN A N 1
ATOM 831 C CA . ASN A 1 103 ? 2.145 -11.100 -7.284 1.00 95.19 103 ASN A CA 1
ATOM 832 C C . ASN A 1 103 ? 0.752 -11.389 -7.858 1.00 95.19 103 ASN A C 1
ATOM 834 O O . ASN A 1 103 ? 0.654 -12.174 -8.801 1.00 95.19 103 ASN A O 1
ATOM 838 N N . CYS A 1 104 ? -0.304 -10.754 -7.342 1.00 94.62 104 CYS A N 1
ATOM 839 C CA . CYS A 1 104 ? -1.680 -11.011 -7.780 1.00 94.62 104 CYS A CA 1
ATOM 840 C C . CYS A 1 104 ? -2.203 -10.060 -8.871 1.00 94.62 104 CYS A C 1
ATOM 842 O O . CYS A 1 104 ? -3.244 -10.344 -9.463 1.00 94.62 104 CYS A O 1
ATOM 844 N N . VAL A 1 105 ? -1.518 -8.946 -9.156 1.00 95.06 105 VAL A N 1
ATOM 845 C CA . VAL A 1 105 ? -1.948 -7.979 -10.183 1.00 95.06 105 VAL A CA 1
ATOM 846 C C . VAL A 1 105 ? -1.366 -8.276 -11.572 1.00 95.06 105 VAL A C 1
ATOM 848 O O . VAL A 1 105 ? -0.367 -8.984 -11.735 1.00 95.06 105 VAL A O 1
ATOM 851 N N . ASN A 1 106 ? -2.008 -7.720 -12.603 1.00 94.69 106 ASN A N 1
ATOM 852 C CA . ASN A 1 106 ? -1.586 -7.860 -13.997 1.00 94.69 106 ASN A CA 1
ATOM 853 C C . ASN A 1 106 ? -0.282 -7.083 -14.295 1.00 94.69 106 ASN A C 1
ATOM 855 O O . ASN A 1 106 ? 0.221 -6.311 -13.479 1.00 94.69 106 ASN A O 1
ATOM 859 N N . LYS A 1 107 ? 0.275 -7.279 -15.497 1.00 94.12 107 LYS A N 1
ATOM 860 C CA . LYS A 1 107 ? 1.544 -6.663 -15.924 1.00 94.12 107 LYS A CA 1
ATOM 861 C C . LYS A 1 107 ? 1.516 -5.127 -15.909 1.00 94.12 107 LYS A C 1
ATOM 863 O O . LYS A 1 107 ? 2.507 -4.515 -15.513 1.00 94.12 107 LYS A O 1
ATOM 868 N N . ASP A 1 108 ? 0.412 -4.510 -16.314 1.00 93.75 108 ASP A N 1
ATOM 869 C CA . ASP A 1 108 ? 0.301 -3.047 -16.370 1.00 93.75 108 ASP A CA 1
ATOM 870 C C . ASP A 1 108 ? 0.274 -2.441 -14.962 1.00 93.75 108 ASP A C 1
ATOM 872 O O . ASP A 1 108 ? 0.930 -1.433 -14.681 1.00 93.75 108 ASP A O 1
ATOM 876 N N . ASP A 1 109 ? -0.428 -3.099 -14.044 1.00 95.00 109 ASP A N 1
ATOM 877 C CA . ASP A 1 109 ? -0.499 -2.723 -12.638 1.00 95.00 109 ASP A CA 1
ATOM 878 C C . ASP A 1 109 ? 0.832 -2.967 -11.916 1.00 95.00 109 ASP A C 1
ATOM 880 O O . ASP A 1 109 ? 1.261 -2.111 -11.140 1.00 95.00 109 ASP A O 1
ATOM 884 N N . LYS A 1 110 ? 1.572 -4.030 -12.258 1.00 95.62 110 LYS A N 1
ATOM 885 C CA . LYS A 1 110 ? 2.964 -4.227 -11.810 1.00 95.62 110 LYS A CA 1
ATOM 886 C C . LYS A 1 110 ? 3.846 -3.028 -12.170 1.00 95.62 110 LYS A C 1
ATOM 888 O O . LYS A 1 110 ? 4.514 -2.477 -11.297 1.00 95.62 110 LYS A O 1
ATOM 893 N N . GLN A 1 111 ? 3.785 -2.539 -13.411 1.00 95.31 111 GLN A N 1
ATOM 894 C CA . GLN A 1 111 ? 4.538 -1.342 -13.821 1.00 95.31 111 GLN A CA 1
ATOM 895 C C . GLN A 1 111 ? 4.097 -0.077 -13.067 1.00 95.31 111 GLN A C 1
ATOM 897 O O . GLN A 1 111 ? 4.899 0.822 -12.802 1.00 95.31 111 GLN A O 1
ATOM 902 N N . ARG A 1 112 ? 2.807 0.049 -12.731 1.00 95.38 112 ARG A N 1
ATOM 903 C CA . ARG A 1 112 ? 2.312 1.151 -11.885 1.00 95.38 112 ARG A CA 1
ATOM 904 C C . ARG A 1 112 ? 2.878 1.063 -10.469 1.00 95.38 112 ARG A C 1
ATOM 906 O O . ARG A 1 112 ? 3.310 2.093 -9.956 1.00 95.38 112 ARG A O 1
ATOM 913 N N . MET A 1 113 ? 2.943 -0.131 -9.884 1.00 96.94 113 MET A N 1
ATOM 914 C CA . MET A 1 113 ? 3.568 -0.362 -8.577 1.00 96.94 113 MET A CA 1
ATOM 915 C C . MET A 1 113 ? 5.069 -0.070 -8.595 1.00 96.94 113 MET A C 1
ATOM 917 O O . MET A 1 113 ? 5.561 0.606 -7.698 1.00 96.94 113 MET A O 1
ATOM 921 N N . GLU A 1 114 ? 5.800 -0.494 -9.629 1.00 95.94 114 GLU A N 1
ATOM 922 C CA . GLU A 1 114 ? 7.233 -0.195 -9.760 1.00 95.94 114 GLU A CA 1
ATOM 923 C C . GLU A 1 114 ? 7.506 1.311 -9.845 1.00 95.94 114 GLU A C 1
ATOM 925 O O . GLU A 1 114 ? 8.425 1.808 -9.191 1.00 95.94 114 GLU A O 1
ATOM 930 N N . ARG A 1 115 ? 6.685 2.050 -10.605 1.00 95.81 115 ARG A N 1
ATOM 931 C CA . ARG A 1 115 ? 6.746 3.520 -10.665 1.00 95.81 115 ARG A CA 1
ATOM 932 C C . ARG A 1 115 ? 6.412 4.165 -9.324 1.00 95.81 115 ARG A C 1
ATOM 934 O O . ARG A 1 115 ? 7.004 5.187 -8.984 1.00 95.81 115 ARG A O 1
ATOM 941 N N . LEU A 1 116 ? 5.466 3.593 -8.582 1.00 96.06 116 LEU A N 1
ATOM 942 C CA . LEU A 1 116 ? 5.089 4.080 -7.260 1.00 96.06 116 LEU A CA 1
ATOM 943 C C . LEU A 1 116 ? 6.238 3.911 -6.263 1.00 96.06 116 LEU A C 1
ATOM 945 O O . LEU A 1 116 ? 6.620 4.883 -5.619 1.00 96.06 116 LEU A O 1
ATOM 949 N N . LEU A 1 117 ? 6.845 2.723 -6.221 1.00 96.00 117 LEU A N 1
ATOM 950 C CA . LEU A 1 117 ? 8.001 2.448 -5.374 1.00 96.00 117 LEU A CA 1
ATOM 951 C C . LEU A 1 117 ? 9.184 3.354 -5.735 1.00 96.00 117 LEU A C 1
ATOM 953 O O . LEU A 1 117 ? 9.755 3.983 -4.854 1.00 96.00 117 LEU A O 1
ATOM 957 N N . TYR A 1 118 ? 9.480 3.523 -7.027 1.00 94.44 118 TYR A N 1
ATOM 958 C CA . TYR A 1 118 ? 10.517 4.455 -7.482 1.00 94.44 118 TYR A CA 1
ATOM 959 C C . TYR A 1 118 ? 10.256 5.901 -7.035 1.00 94.44 118 TYR A C 1
ATOM 961 O O . TYR A 1 118 ? 11.177 6.626 -6.655 1.00 94.44 118 TYR A O 1
ATOM 969 N N . LYS A 1 119 ? 8.991 6.338 -7.066 1.00 94.44 119 LYS A N 1
ATOM 970 C CA . LYS A 1 119 ? 8.597 7.660 -6.567 1.00 94.44 119 LYS A CA 1
ATOM 971 C C . LYS A 1 119 ? 8.865 7.779 -5.067 1.00 94.44 119 LYS A C 1
ATOM 973 O O . LYS A 1 119 ? 9.347 8.823 -4.642 1.00 94.44 119 LYS A O 1
ATOM 978 N N . TRP A 1 120 ? 8.561 6.744 -4.284 1.00 95.00 120 TRP A N 1
ATOM 979 C CA . TRP A 1 120 ? 8.837 6.719 -2.847 1.00 95.00 120 TRP A CA 1
ATOM 980 C C . TRP A 1 120 ? 10.340 6.722 -2.550 1.00 95.00 120 TRP A C 1
ATOM 982 O O . TRP A 1 120 ? 10.775 7.523 -1.734 1.00 95.00 120 TRP A O 1
ATOM 992 N N . GLU A 1 121 ? 11.140 5.939 -3.279 1.00 93.38 121 GLU A N 1
ATOM 993 C CA . GLU A 1 121 ? 12.612 5.912 -3.173 1.00 93.38 121 GLU A CA 1
ATOM 994 C C . GLU A 1 121 ? 13.259 7.272 -3.461 1.00 93.38 121 GLU A C 1
ATOM 996 O O . GLU A 1 121 ? 14.255 7.637 -2.839 1.00 93.38 121 GLU A O 1
ATOM 1001 N N . LYS A 1 122 ? 12.694 8.039 -4.400 1.00 91.81 122 LYS A N 1
ATOM 1002 C CA . LYS A 1 122 ? 13.194 9.373 -4.753 1.00 91.81 122 LYS A CA 1
ATOM 1003 C C . LYS A 1 122 ? 12.819 10.476 -3.770 1.00 91.81 122 LYS A C 1
ATOM 1005 O O . LYS A 1 122 ? 13.380 11.567 -3.874 1.00 91.81 122 LYS A O 1
ATOM 1010 N N . ARG A 1 123 ? 11.868 10.252 -2.860 1.00 89.50 123 ARG A N 1
ATOM 1011 C CA . ARG A 1 123 ? 11.502 11.274 -1.873 1.00 89.50 123 ARG A CA 1
ATOM 1012 C C . ARG A 1 123 ? 12.628 11.400 -0.852 1.00 89.50 123 ARG A C 1
ATOM 1014 O O . ARG A 1 123 ? 12.986 10.441 -0.181 1.00 89.50 123 ARG A O 1
ATOM 1021 N N . THR A 1 124 ? 13.196 12.597 -0.758 1.00 69.19 124 THR A N 1
ATOM 1022 C CA . THR A 1 124 ? 14.300 12.909 0.159 1.00 69.19 124 THR A CA 1
ATOM 1023 C C . THR A 1 124 ? 13.819 13.256 1.566 1.00 69.19 124 THR A C 1
ATOM 1025 O O . THR A 1 124 ? 14.591 13.117 2.509 1.00 69.19 124 THR A O 1
ATOM 1028 N N . GLU A 1 125 ? 12.559 13.678 1.719 1.00 76.56 125 GLU A N 1
ATOM 1029 C CA . GLU A 1 125 ? 12.010 14.194 2.976 1.00 76.56 125 GLU A CA 1
ATOM 1030 C C . GLU A 1 125 ? 10.676 13.538 3.345 1.00 76.56 125 GLU A C 1
ATOM 1032 O O . GLU A 1 125 ? 9.650 13.748 2.690 1.00 76.56 125 GLU A O 1
ATOM 1037 N N . GLY A 1 126 ? 10.695 12.795 4.454 1.00 71.69 126 GLY A N 1
ATOM 1038 C CA . GLY A 1 126 ? 9.519 12.175 5.057 1.00 71.69 126 GLY A CA 1
ATOM 1039 C C . GLY A 1 126 ? 8.896 11.033 4.238 1.00 71.69 126 GLY A C 1
ATOM 1040 O O . GLY A 1 126 ? 9.186 10.828 3.061 1.00 71.69 126 GLY A O 1
ATOM 1041 N N . GLY A 1 127 ? 8.031 10.256 4.889 1.00 88.25 127 GLY A N 1
ATOM 1042 C CA . GLY A 1 127 ? 7.427 9.049 4.321 1.00 88.25 127 GLY A CA 1
ATOM 1043 C C . GLY A 1 127 ? 8.062 7.763 4.841 1.00 88.25 127 GLY A C 1
ATOM 1044 O O . GLY A 1 127 ? 8.306 7.651 6.039 1.00 88.25 127 GLY A O 1
ATOM 1045 N N . PHE A 1 128 ? 8.252 6.777 3.963 1.00 93.06 128 PHE A N 1
ATOM 1046 C CA . PHE A 1 128 ? 8.827 5.484 4.339 1.00 93.06 128 PHE A CA 1
ATOM 1047 C C . PHE A 1 128 ? 10.333 5.582 4.565 1.00 93.06 128 PHE A C 1
ATOM 1049 O O . PHE A 1 128 ? 11.031 6.282 3.827 1.00 93.06 128 PHE A O 1
ATOM 1056 N N . ASP A 1 129 ? 10.839 4.849 5.555 1.00 92.88 129 ASP A N 1
ATOM 1057 C CA . ASP A 1 129 ? 12.279 4.729 5.744 1.00 92.88 129 ASP A CA 1
ATOM 1058 C C . ASP A 1 129 ? 12.947 3.971 4.575 1.00 92.88 129 ASP A C 1
ATOM 1060 O O . ASP A 1 129 ? 12.324 3.220 3.816 1.00 92.88 129 ASP A O 1
ATOM 1064 N N . ARG A 1 130 ? 14.252 4.208 4.389 1.00 91.81 130 ARG A N 1
ATOM 1065 C CA . ARG A 1 130 ? 15.012 3.606 3.280 1.00 91.81 130 ARG A CA 1
ATOM 1066 C C . ARG A 1 130 ? 15.079 2.084 3.374 1.00 91.81 130 ARG A C 1
ATOM 1068 O O . ARG A 1 130 ? 15.187 1.431 2.340 1.00 91.81 130 ARG A O 1
ATOM 1075 N N . GLU A 1 131 ? 15.033 1.541 4.587 1.00 92.62 131 GLU A N 1
ATOM 1076 C CA . GLU A 1 131 ? 15.113 0.102 4.822 1.00 92.62 131 GLU A CA 1
ATOM 1077 C C . GLU A 1 131 ? 13.845 -0.604 4.337 1.00 92.62 131 GLU A C 1
ATOM 1079 O O . GLU A 1 131 ? 13.928 -1.523 3.528 1.00 92.62 131 GLU A O 1
ATOM 1084 N N . THR A 1 132 ? 12.675 -0.086 4.708 1.00 94.25 132 THR A N 1
ATOM 1085 C CA . THR A 1 132 ? 11.357 -0.536 4.244 1.00 94.25 132 THR A CA 1
ATOM 1086 C C . THR A 1 132 ? 11.276 -0.502 2.719 1.00 94.25 132 THR A C 1
ATOM 1088 O O . THR A 1 132 ? 10.801 -1.450 2.092 1.00 94.25 132 THR A O 1
ATOM 1091 N N . LEU A 1 133 ? 11.755 0.576 2.087 1.00 94.69 133 LEU A N 1
ATOM 1092 C CA . LEU A 1 133 ? 11.751 0.701 0.624 1.00 94.69 133 LEU A CA 1
ATOM 1093 C C . LEU A 1 133 ? 12.694 -0.308 -0.045 1.00 94.69 133 LEU A C 1
ATOM 1095 O O . LEU A 1 133 ? 12.322 -0.938 -1.041 1.00 94.69 133 LEU A O 1
ATOM 1099 N N . ARG A 1 134 ? 13.888 -0.512 0.524 1.00 92.31 134 ARG A N 1
ATOM 1100 C CA . ARG A 1 134 ? 14.841 -1.539 0.079 1.00 92.31 134 ARG A CA 1
ATOM 1101 C C . ARG A 1 134 ? 14.239 -2.937 0.197 1.00 92.31 134 ARG A C 1
ATOM 1103 O O . ARG A 1 134 ? 14.368 -3.736 -0.729 1.00 92.31 134 ARG A O 1
ATOM 1110 N N . GLU A 1 135 ? 13.556 -3.217 1.300 1.00 93.88 135 GLU A N 1
ATOM 1111 C CA . GLU A 1 135 ? 12.878 -4.485 1.539 1.00 93.88 135 GLU A CA 1
ATOM 1112 C C . GLU A 1 135 ? 11.750 -4.719 0.525 1.00 93.88 135 GLU A C 1
ATOM 1114 O O . GLU A 1 135 ? 11.698 -5.777 -0.104 1.00 93.88 135 GLU A O 1
ATOM 1119 N N . MET A 1 136 ? 10.894 -3.719 0.283 1.00 95.00 136 MET A N 1
ATOM 1120 C CA . MET A 1 136 ? 9.857 -3.776 -0.758 1.00 95.00 136 MET A CA 1
ATOM 1121 C C . MET A 1 136 ? 10.454 -4.116 -2.123 1.00 95.00 136 MET A C 1
ATOM 1123 O O . MET A 1 136 ? 9.979 -5.032 -2.800 1.00 95.00 136 MET A O 1
ATOM 1127 N N . ARG A 1 137 ? 11.520 -3.411 -2.522 1.00 93.75 137 ARG A N 1
ATOM 1128 C CA . ARG A 1 137 ? 12.218 -3.646 -3.793 1.00 93.75 137 ARG A CA 1
ATOM 1129 C C . ARG A 1 137 ? 12.742 -5.080 -3.880 1.00 93.75 137 ARG A C 1
ATOM 1131 O O . ARG A 1 137 ? 12.521 -5.738 -4.899 1.00 93.75 137 ARG A O 1
ATOM 1138 N N . ALA A 1 138 ? 13.398 -5.559 -2.824 1.00 91.12 138 ALA A N 1
ATOM 1139 C CA . ALA A 1 138 ? 13.962 -6.903 -2.763 1.00 91.12 138 ALA A CA 1
ATOM 1140 C C . ALA A 1 138 ? 12.876 -7.989 -2.842 1.00 91.12 138 ALA A C 1
ATOM 1142 O O . ALA A 1 138 ? 13.032 -8.956 -3.587 1.00 91.12 138 ALA A O 1
ATOM 1143 N N . ARG A 1 139 ? 11.747 -7.812 -2.142 1.00 91.50 139 ARG A N 1
ATOM 1144 C CA . ARG A 1 139 ? 10.633 -8.775 -2.147 1.00 91.50 139 ARG A CA 1
ATOM 1145 C C . ARG A 1 139 ? 9.899 -8.829 -3.495 1.00 91.50 139 ARG A C 1
ATOM 1147 O O . ARG A 1 139 ? 9.457 -9.904 -3.889 1.00 91.50 139 ARG A O 1
ATOM 1154 N N . MET A 1 140 ? 9.779 -7.714 -4.223 1.00 88.88 140 MET A N 1
ATOM 1155 C CA . MET A 1 140 ? 9.147 -7.697 -5.558 1.00 88.88 140 MET A CA 1
ATOM 1156 C C . MET A 1 140 ? 9.967 -8.418 -6.626 1.00 88.88 140 MET A C 1
ATOM 1158 O O . MET A 1 140 ? 9.412 -9.030 -7.536 1.00 88.88 140 MET A O 1
ATOM 1162 N N . ASN A 1 141 ? 11.288 -8.283 -6.555 1.00 80.69 141 ASN A N 1
ATOM 1163 C CA . ASN A 1 141 ? 12.209 -8.878 -7.504 1.00 80.69 141 ASN A CA 1
ATOM 1164 C C . ASN A 1 141 ? 13.377 -9.485 -6.718 1.00 80.69 141 ASN A C 1
ATOM 1166 O O . ASN A 1 141 ? 14.409 -8.827 -6.574 1.00 80.69 141 ASN A O 1
ATOM 1170 N N . PRO A 1 142 ? 13.279 -10.747 -6.267 1.00 66.62 142 PRO A N 1
ATOM 1171 C CA . PRO A 1 142 ? 14.398 -11.411 -5.592 1.00 66.62 142 PRO A CA 1
ATOM 1172 C C . PRO A 1 142 ? 15.661 -11.426 -6.473 1.00 66.62 142 PRO A C 1
ATOM 1174 O O . PRO A 1 142 ? 16.779 -11.258 -5.992 1.00 66.62 142 PRO A O 1
ATOM 1177 N N . ASN A 1 143 ? 15.474 -11.480 -7.797 1.00 63.75 143 ASN A N 1
ATOM 1178 C CA . ASN A 1 143 ? 16.557 -11.417 -8.779 1.00 63.75 143 ASN A CA 1
ATOM 1179 C C . ASN A 1 143 ? 17.063 -9.988 -9.061 1.00 63.75 143 ASN A C 1
ATOM 1181 O O . ASN A 1 143 ? 18.014 -9.827 -9.822 1.00 63.75 143 ASN A O 1
ATOM 1185 N N . PHE A 1 144 ? 16.444 -8.932 -8.520 1.00 62.59 144 PHE A N 1
ATOM 1186 C CA . PHE A 1 144 ? 16.901 -7.550 -8.727 1.00 62.59 144 PHE A CA 1
ATOM 1187 C C . PHE A 1 144 ? 18.236 -7.299 -8.040 1.00 62.59 144 PHE A C 1
ATOM 1189 O O . PHE A 1 144 ? 19.114 -6.706 -8.659 1.00 62.59 144 PHE A O 1
ATOM 1196 N N . ASN A 1 145 ? 18.429 -7.826 -6.827 1.00 58.59 145 ASN A N 1
ATOM 1197 C CA . ASN A 1 145 ? 19.728 -7.774 -6.157 1.00 58.59 145 ASN A CA 1
ATOM 1198 C C . ASN A 1 145 ? 20.792 -8.508 -6.978 1.00 58.59 145 ASN A C 1
ATOM 1200 O O . ASN A 1 145 ? 21.889 -7.992 -7.157 1.00 58.59 145 ASN A O 1
ATOM 1204 N N . GLU A 1 146 ? 20.455 -9.662 -7.557 1.00 57.34 146 GLU A N 1
ATOM 1205 C CA . GLU A 1 146 ? 21.383 -10.412 -8.404 1.00 57.34 146 GLU A CA 1
ATOM 1206 C C . GLU A 1 146 ? 21.691 -9.679 -9.720 1.00 57.34 146 GLU A C 1
ATOM 1208 O O . GLU A 1 146 ? 22.841 -9.647 -10.154 1.00 57.34 146 GLU A O 1
ATOM 1213 N N . ARG A 1 147 ? 20.694 -9.042 -10.349 1.00 62.03 147 ARG A N 1
ATOM 1214 C CA . ARG A 1 147 ? 20.891 -8.226 -11.557 1.00 62.03 147 ARG A CA 1
ATOM 1215 C C . ARG A 1 147 ? 21.716 -6.980 -11.270 1.00 62.03 147 ARG A C 1
ATOM 1217 O O . ARG A 1 147 ? 22.693 -6.772 -11.976 1.00 62.03 147 ARG A O 1
ATOM 1224 N N . GLN A 1 148 ? 21.395 -6.209 -10.229 1.00 65.38 148 GLN A N 1
ATOM 1225 C CA . GLN A 1 148 ? 22.201 -5.052 -9.828 1.00 65.38 148 GLN A CA 1
ATOM 1226 C C . GLN A 1 148 ? 23.630 -5.463 -9.487 1.00 65.38 148 GLN A C 1
ATOM 1228 O O . GLN A 1 148 ? 24.572 -4.827 -9.949 1.00 65.38 148 GLN A O 1
ATOM 1233 N N . TYR A 1 149 ? 23.804 -6.549 -8.735 1.00 65.94 149 TYR A N 1
ATOM 1234 C CA . TYR A 1 149 ? 25.124 -7.059 -8.390 1.00 65.94 149 TYR A CA 1
ATOM 1235 C C . TYR A 1 149 ? 25.907 -7.503 -9.636 1.00 65.94 149 TYR A C 1
ATOM 1237 O O . TYR A 1 149 ? 27.074 -7.141 -9.791 1.00 65.94 149 TYR A O 1
ATOM 1245 N N . LYS A 1 150 ? 25.265 -8.205 -10.582 1.00 73.94 150 LYS A N 1
ATOM 1246 C CA . LYS A 1 150 ? 25.867 -8.583 -11.876 1.00 73.94 150 LYS A CA 1
ATOM 1247 C C . LYS A 1 150 ? 26.220 -7.368 -12.730 1.00 73.94 150 LYS A C 1
ATOM 1249 O O . LYS A 1 150 ? 27.261 -7.363 -13.381 1.00 73.94 150 LYS A O 1
ATOM 1254 N N . GLU A 1 151 ? 25.389 -6.335 -12.733 1.00 78.06 151 GLU A N 1
ATOM 1255 C CA . GLU A 1 151 ? 25.606 -5.117 -13.514 1.00 78.06 151 GLU A CA 1
ATOM 1256 C C . GLU A 1 151 ? 26.743 -4.271 -12.922 1.00 78.06 151 GLU A C 1
ATOM 1258 O O . GLU A 1 151 ? 27.623 -3.811 -13.652 1.00 78.06 151 GLU A O 1
ATOM 1263 N N . GLN A 1 152 ? 26.812 -4.183 -11.593 1.00 78.75 152 GLN A N 1
ATOM 1264 C CA . GLN A 1 152 ? 27.908 -3.543 -10.868 1.00 78.75 152 GLN A CA 1
ATOM 1265 C C . GLN A 1 152 ? 29.227 -4.321 -11.040 1.00 78.75 152 GLN A C 1
ATOM 1267 O O . GLN A 1 152 ? 30.272 -3.718 -11.297 1.00 78.75 152 GLN A O 1
ATOM 1272 N N . GLN A 1 153 ? 29.192 -5.662 -11.015 1.00 79.94 153 GLN A N 1
ATOM 1273 C CA . GLN A 1 153 ? 30.348 -6.492 -11.379 1.00 79.94 153 GLN A CA 1
ATOM 1274 C C . GLN A 1 153 ? 30.774 -6.281 -12.836 1.00 79.94 153 GLN A C 1
ATOM 1276 O O . GLN A 1 153 ? 31.971 -6.184 -13.115 1.00 79.94 153 GLN A O 1
ATOM 1281 N N . LYS A 1 154 ? 29.823 -6.176 -13.773 1.00 86.12 154 LYS A N 1
ATOM 1282 C CA . LYS A 1 154 ? 30.116 -5.938 -15.193 1.00 86.12 154 LYS A CA 1
ATOM 1283 C C . LYS A 1 154 ? 30.802 -4.586 -15.398 1.00 86.12 154 LYS A C 1
ATOM 1285 O O . LYS A 1 154 ? 31.793 -4.534 -16.123 1.00 86.12 154 LYS A O 1
ATOM 1290 N N . GLN A 1 155 ? 30.351 -3.531 -14.716 1.00 84.56 155 GLN A N 1
ATOM 1291 C CA . GLN A 1 155 ? 31.012 -2.219 -14.742 1.00 84.56 155 GLN A CA 1
ATOM 1292 C C . GLN A 1 155 ? 32.430 -2.278 -14.161 1.00 84.56 155 GLN A C 1
ATOM 1294 O O . GLN A 1 155 ? 33.371 -1.788 -14.785 1.00 84.56 155 GLN A O 1
ATOM 1299 N N . LYS A 1 156 ? 32.617 -2.944 -13.014 1.00 84.38 156 LYS A N 1
ATOM 1300 C CA . LYS A 1 156 ? 33.941 -3.089 -12.388 1.00 84.38 156 LYS A CA 1
ATOM 1301 C C . LYS A 1 156 ? 34.916 -3.860 -13.286 1.00 84.38 156 LYS A C 1
ATOM 1303 O O . LYS A 1 156 ? 36.076 -3.479 -13.425 1.00 84.38 156 LYS A O 1
ATOM 1308 N N . ARG A 1 157 ? 34.436 -4.910 -13.958 1.00 84.56 157 ARG A N 1
ATOM 1309 C CA . ARG A 1 157 ? 35.231 -5.714 -14.897 1.00 84.56 157 ARG A CA 1
ATOM 1310 C C . ARG A 1 157 ? 35.573 -4.949 -16.182 1.00 84.56 157 ARG A C 1
ATOM 1312 O O . ARG A 1 157 ? 36.676 -5.111 -16.697 1.00 84.56 157 ARG A O 1
ATOM 1319 N N . GLN A 1 158 ? 34.681 -4.081 -16.665 1.00 84.38 158 GLN A N 1
ATOM 1320 C CA . GLN A 1 158 ? 34.976 -3.176 -17.784 1.00 84.38 158 GLN A CA 1
ATOM 1321 C C . GLN A 1 158 ? 36.023 -2.113 -17.419 1.00 84.38 158 GLN A C 1
ATOM 1323 O O . GLN A 1 158 ? 36.902 -1.842 -18.233 1.00 84.38 158 GLN A O 1
ATOM 1328 N N . GLN A 1 159 ? 35.991 -1.557 -16.202 1.00 81.75 159 GLN A N 1
ATOM 1329 C CA . GLN A 1 159 ? 37.030 -0.623 -15.744 1.00 81.75 159 GLN A CA 1
ATOM 1330 C C . GLN A 1 159 ? 38.410 -1.289 -15.661 1.00 81.75 159 GLN A C 1
ATOM 1332 O O . GLN A 1 159 ? 39.393 -0.713 -16.121 1.00 81.75 159 GLN A O 1
ATOM 1337 N N . LEU A 1 160 ? 38.483 -2.522 -15.145 1.00 82.38 160 LEU A N 1
ATOM 1338 C CA . LEU A 1 160 ? 39.734 -3.291 -15.098 1.00 82.38 160 LEU A CA 1
ATOM 1339 C C . LEU A 1 160 ? 40.296 -3.572 -16.501 1.00 82.38 160 LEU A C 1
ATOM 1341 O O . LEU A 1 160 ? 41.498 -3.427 -16.715 1.00 82.38 160 LEU A O 1
ATOM 1345 N N . GLN A 1 161 ? 39.441 -3.909 -17.474 1.00 80.06 161 GLN A N 1
ATOM 1346 C CA . GLN A 1 161 ? 39.885 -4.086 -18.862 1.00 80.06 161 GLN A CA 1
ATOM 1347 C C . GLN A 1 161 ? 40.381 -2.775 -19.486 1.00 80.06 161 GLN A C 1
ATOM 1349 O O . GLN A 1 161 ? 41.395 -2.788 -20.178 1.00 80.06 161 GLN A O 1
ATOM 1354 N N . GLN A 1 162 ? 39.733 -1.636 -19.218 1.00 76.06 162 GLN A N 1
ATOM 1355 C CA . GLN A 1 162 ? 40.209 -0.342 -19.724 1.00 76.06 162 GLN A CA 1
ATOM 1356 C C . GLN A 1 162 ? 41.569 0.053 -19.135 1.00 76.06 162 GLN A C 1
ATOM 1358 O O . GLN A 1 162 ? 42.409 0.574 -19.866 1.00 76.06 162 GLN A O 1
ATOM 1363 N N . GLN A 1 163 ? 41.833 -0.241 -17.857 1.00 72.12 163 GLN A N 1
ATOM 1364 C CA . GLN A 1 163 ? 43.156 0.002 -17.266 1.00 72.12 163 GLN A CA 1
ATOM 1365 C C . GLN A 1 163 ? 44.242 -0.875 -17.906 1.00 72.12 163 GLN A C 1
ATOM 1367 O O . GLN A 1 163 ? 45.320 -0.374 -18.214 1.00 72.12 163 GLN A O 1
ATOM 1372 N N . GLN A 1 164 ? 43.947 -2.147 -18.199 1.00 68.19 164 GLN A N 1
ATOM 1373 C CA . GLN A 1 164 ? 44.891 -3.024 -18.904 1.00 68.19 164 GLN A CA 1
ATOM 1374 C C . GLN A 1 164 ? 45.177 -2.557 -20.340 1.00 68.19 164 GLN A C 1
ATOM 1376 O O . GLN A 1 164 ? 46.322 -2.623 -20.784 1.00 68.19 164 GLN A O 1
ATOM 1381 N N . TYR A 1 165 ? 44.175 -2.028 -21.050 1.00 62.41 165 TYR A N 1
ATOM 1382 C CA . TYR A 1 165 ? 44.377 -1.449 -22.383 1.00 62.41 165 TYR A CA 1
ATOM 1383 C C . TYR A 1 165 ? 45.181 -0.137 -22.356 1.00 62.41 165 TYR A C 1
ATOM 1385 O O . TYR A 1 165 ? 45.927 0.134 -23.296 1.00 62.41 165 TYR A O 1
ATOM 1393 N N . MET A 1 166 ? 45.092 0.660 -21.284 1.00 56.25 166 MET A N 1
ATOM 1394 C CA . MET A 1 166 ? 45.906 1.875 -21.130 1.00 56.25 166 MET A CA 1
ATOM 1395 C C . MET A 1 166 ? 47.383 1.566 -20.838 1.00 56.25 166 MET A C 1
ATOM 1397 O O . MET A 1 166 ? 48.251 2.291 -21.317 1.00 56.25 166 MET A O 1
ATOM 1401 N N . SER A 1 167 ? 47.692 0.471 -20.135 1.00 60.22 167 SER A N 1
ATOM 1402 C CA . SER A 1 167 ? 49.079 0.050 -19.858 1.00 60.22 167 SER A CA 1
ATOM 1403 C C . SER A 1 167 ? 49.814 -0.568 -21.056 1.00 60.22 167 SER A C 1
ATOM 1405 O O . SER A 1 167 ? 51.020 -0.775 -20.977 1.00 60.22 167 SER A O 1
ATOM 1407 N N . MET A 1 168 ? 49.118 -0.848 -22.163 1.00 56.03 168 MET A N 1
ATOM 1408 C CA . MET A 1 168 ? 49.703 -1.403 -23.396 1.00 56.03 168 MET A CA 1
ATOM 1409 C C . MET A 1 168 ? 49.872 -0.361 -24.511 1.00 56.03 168 MET A C 1
ATOM 1411 O O . MET A 1 168 ? 50.381 -0.685 -25.584 1.00 56.03 168 MET A O 1
ATOM 1415 N N . ARG A 1 169 ? 49.490 0.906 -24.284 1.00 53.09 169 ARG A N 1
ATOM 1416 C CA . ARG A 1 169 ? 49.911 1.995 -25.172 1.00 53.09 169 ARG A CA 1
ATOM 1417 C C . ARG A 1 169 ? 51.388 2.273 -24.920 1.00 53.09 169 ARG A C 1
ATOM 1419 O O . ARG A 1 169 ? 51.739 3.068 -24.051 1.00 53.09 169 ARG A O 1
ATOM 1426 N N . SER A 1 170 ? 52.249 1.622 -25.699 1.00 60.22 170 SER A N 1
ATOM 1427 C CA . SER A 1 170 ? 53.618 2.088 -25.894 1.00 60.22 170 SER A CA 1
ATOM 1428 C C . SER A 1 170 ? 53.578 3.591 -26.204 1.00 60.22 170 SER A C 1
ATOM 1430 O O . SER A 1 170 ? 52.740 4.010 -27.014 1.00 60.22 170 SER A O 1
ATOM 1432 N N . PRO A 1 171 ? 54.422 4.411 -25.551 1.00 59.75 171 PRO A N 1
ATOM 1433 C CA . PRO A 1 171 ? 54.498 5.833 -25.840 1.00 59.75 171 PRO A CA 1
ATOM 1434 C C . PRO A 1 171 ? 54.690 6.021 -27.350 1.00 59.75 171 PRO A C 1
ATOM 1436 O O . PRO A 1 171 ? 55.501 5.296 -27.937 1.00 59.75 171 PRO A O 1
ATOM 1439 N N . PRO A 1 172 ? 53.960 6.945 -28.002 1.00 58.75 172 PRO A N 1
ATOM 1440 C CA . PRO A 1 172 ? 54.262 7.278 -29.383 1.00 58.75 172 PRO A CA 1
ATOM 1441 C C . PRO A 1 172 ? 55.743 7.680 -29.464 1.00 58.75 172 PRO A C 1
ATOM 1443 O O . PRO A 1 172 ? 56.225 8.380 -28.567 1.00 58.75 172 PRO A O 1
ATOM 1446 N N . PRO A 1 173 ? 56.483 7.226 -30.489 1.00 57.22 173 PRO A N 1
ATOM 1447 C CA . PRO A 1 173 ? 57.875 7.608 -30.645 1.00 57.22 173 PRO A CA 1
ATOM 1448 C C . PRO A 1 173 ? 57.953 9.135 -30.726 1.00 57.22 173 PRO A C 1
ATOM 1450 O O . PRO A 1 173 ? 57.334 9.760 -31.589 1.00 57.22 173 PRO A O 1
ATOM 1453 N N . VAL A 1 174 ? 58.685 9.732 -29.784 1.00 52.25 174 VAL A N 1
ATOM 1454 C CA . VAL A 1 174 ? 59.010 11.158 -29.773 1.00 52.25 174 VAL A CA 1
ATOM 1455 C C . VAL A 1 174 ? 59.893 11.417 -30.988 1.00 52.25 174 VAL A C 1
ATOM 1457 O O . VAL A 1 174 ? 61.089 11.135 -30.972 1.00 52.25 174 VAL A O 1
ATOM 1460 N N . ASN A 1 175 ? 59.285 11.903 -32.070 1.00 49.72 175 ASN A N 1
ATOM 1461 C CA . ASN A 1 175 ? 60.013 12.304 -33.262 1.00 49.72 175 ASN A CA 1
ATOM 1462 C C . ASN A 1 175 ? 60.661 13.665 -32.982 1.00 49.72 175 ASN A C 1
ATOM 1464 O O . ASN A 1 175 ? 60.018 14.711 -33.036 1.00 49.72 175 ASN A O 1
ATOM 1468 N N . ASN A 1 176 ? 61.931 13.615 -32.590 1.00 52.53 176 ASN A N 1
ATOM 1469 C CA . ASN A 1 176 ? 62.766 14.766 -32.298 1.00 52.53 176 ASN A CA 1
ATOM 1470 C C . ASN A 1 176 ? 63.288 15.353 -33.618 1.00 52.53 176 ASN A C 1
ATOM 1472 O O . ASN A 1 176 ? 64.305 14.897 -34.134 1.00 52.53 176 ASN A O 1
ATOM 1476 N N . ILE A 1 177 ? 62.585 16.338 -34.183 1.00 45.81 177 ILE A N 1
ATOM 1477 C CA . ILE A 1 177 ? 63.103 17.146 -35.292 1.00 45.81 177 ILE A CA 1
ATOM 1478 C C . ILE A 1 177 ? 62.767 18.614 -35.042 1.00 45.81 177 ILE A C 1
ATOM 1480 O O . ILE A 1 177 ? 61.611 19.014 -35.114 1.00 45.81 177 ILE A O 1
ATOM 1484 N N . GLY A 1 178 ? 63.825 19.399 -34.838 1.00 45.28 178 GLY A N 1
ATOM 1485 C CA . GLY A 1 178 ? 63.968 20.695 -35.493 1.00 45.28 178 GLY A CA 1
ATOM 1486 C C . GLY A 1 178 ? 63.299 21.891 -34.826 1.00 45.28 178 GLY A C 1
ATOM 1487 O O . GLY A 1 178 ? 62.097 22.096 -34.915 1.00 45.28 178 GLY A O 1
ATOM 1488 N N . ALA A 1 179 ? 64.150 22.735 -34.249 1.00 49.44 179 ALA A N 1
ATOM 1489 C CA . ALA A 1 179 ? 63.908 24.142 -33.967 1.00 49.44 179 ALA A CA 1
ATOM 1490 C C . ALA A 1 179 ? 63.265 24.903 -35.145 1.00 49.44 179 ALA A C 1
ATOM 1492 O O . ALA A 1 179 ? 63.525 24.553 -36.290 1.00 49.44 179 ALA A O 1
ATOM 1493 N N . TYR A 1 180 ? 62.476 25.948 -34.844 1.00 44.69 180 TYR A N 1
ATOM 1494 C CA . TYR A 1 180 ? 62.557 27.344 -35.344 1.00 44.69 180 TYR A CA 1
ATOM 1495 C C . TYR A 1 180 ? 61.298 28.155 -34.908 1.00 44.69 180 TYR A C 1
ATOM 1497 O O . TYR A 1 180 ? 60.359 27.560 -34.379 1.00 44.69 180 TYR A O 1
ATOM 1505 N N . PRO A 1 181 ? 61.313 29.508 -34.962 1.00 50.16 181 PRO A N 1
ATOM 1506 C CA . PRO A 1 181 ? 60.838 30.362 -33.867 1.00 50.16 181 PRO A CA 1
ATOM 1507 C C . PRO A 1 181 ? 59.486 31.073 -34.092 1.00 50.16 181 PRO A C 1
ATOM 1509 O O . PRO A 1 181 ? 58.987 31.167 -35.205 1.00 50.16 181 PRO A O 1
ATOM 1512 N N . ILE A 1 182 ? 58.957 31.610 -32.980 1.00 48.62 182 ILE A N 1
ATOM 1513 C CA . ILE A 1 182 ? 58.251 32.899 -32.789 1.00 48.62 182 ILE A CA 1
ATOM 1514 C C . ILE A 1 182 ? 57.503 33.477 -34.013 1.00 48.62 182 ILE A C 1
ATOM 1516 O O . ILE A 1 182 ? 58.147 33.986 -34.919 1.00 48.62 182 ILE A O 1
ATOM 1520 N N . HIS A 1 183 ? 56.162 33.570 -33.939 1.00 44.28 183 HIS A N 1
ATOM 1521 C CA . HIS A 1 183 ? 55.390 34.817 -34.145 1.00 44.28 183 HIS A CA 1
ATOM 1522 C C . HIS A 1 183 ? 53.865 34.631 -33.959 1.00 44.28 183 HIS A C 1
ATOM 1524 O O . HIS A 1 183 ? 53.272 33.720 -34.518 1.00 44.28 183 HIS A O 1
ATOM 1530 N N . GLY A 1 184 ? 53.252 35.575 -33.229 1.00 44.41 184 GLY A N 1
ATOM 1531 C CA . GLY A 1 184 ? 51.999 36.249 -33.618 1.00 44.41 184 GLY A CA 1
ATOM 1532 C C . GLY A 1 184 ? 50.650 35.540 -33.423 1.00 44.41 184 GLY A C 1
ATOM 1533 O O . GLY A 1 184 ? 50.292 34.643 -34.172 1.00 44.41 184 GLY A O 1
ATOM 1534 N N . ALA A 1 185 ? 49.839 36.058 -32.493 1.00 46.69 185 ALA A N 1
ATOM 1535 C CA . ALA A 1 185 ? 48.379 35.873 -32.445 1.00 46.69 185 ALA A CA 1
ATOM 1536 C C . ALA A 1 185 ? 47.682 36.425 -33.719 1.00 46.69 185 ALA A C 1
ATOM 1538 O O . ALA A 1 185 ? 48.276 37.272 -34.393 1.00 46.69 185 ALA A O 1
ATOM 1539 N N . PRO A 1 186 ? 46.434 36.015 -34.050 1.00 54.66 186 PRO A N 1
ATOM 1540 C CA . PRO A 1 186 ? 45.253 36.727 -33.523 1.00 54.66 186 PRO A CA 1
ATOM 1541 C C . PRO A 1 186 ? 43.988 35.849 -33.276 1.00 54.66 186 PRO A C 1
ATOM 1543 O O . PRO A 1 186 ? 43.961 34.669 -33.624 1.00 54.66 186 PRO A O 1
ATOM 1546 N N . PRO A 1 187 ? 42.926 36.413 -32.658 1.00 67.06 187 PRO A N 1
ATOM 1547 C CA . PRO A 1 187 ? 41.653 35.740 -32.362 1.00 67.06 187 PRO A CA 1
ATOM 1548 C C . PRO A 1 187 ? 40.613 35.959 -33.477 1.00 67.06 187 PRO A C 1
ATOM 1550 O O . PRO A 1 187 ? 40.653 37.015 -34.086 1.00 67.06 187 PRO A O 1
ATOM 1553 N N . HIS A 1 188 ? 39.650 35.045 -33.685 1.00 49.84 188 HIS A N 1
ATOM 1554 C CA . HIS A 1 188 ? 38.289 35.272 -34.248 1.00 49.84 188 HIS A CA 1
ATOM 1555 C C . HIS A 1 188 ? 37.497 33.944 -34.222 1.00 49.84 188 HIS A C 1
ATOM 1557 O O . HIS A 1 188 ? 38.029 32.898 -34.566 1.00 49.84 188 HIS A O 1
ATOM 1563 N N . GLN A 1 189 ? 36.372 33.881 -33.501 1.00 46.69 189 GLN A N 1
ATOM 1564 C CA . GLN A 1 189 ? 34.979 34.100 -33.941 1.00 46.69 189 GLN A CA 1
ATOM 1565 C C . GLN A 1 189 ? 34.351 32.955 -34.766 1.00 46.69 189 GLN A C 1
ATOM 1567 O O . GLN A 1 189 ? 34.820 32.605 -35.835 1.00 46.69 189 GLN A O 1
ATOM 1572 N N . PHE A 1 190 ? 33.242 32.444 -34.209 1.00 52.22 190 PHE A N 1
ATOM 1573 C CA . PHE A 1 190 ? 32.073 31.786 -34.812 1.00 52.22 190 PHE A CA 1
ATOM 1574 C C . PHE A 1 190 ? 32.238 30.964 -36.101 1.00 52.22 190 PHE A C 1
ATOM 1576 O O . PHE A 1 190 ? 32.385 31.528 -37.179 1.00 52.22 190 PHE A O 1
ATOM 1583 N N . GLN A 1 191 ? 31.903 29.666 -36.040 1.00 53.59 191 GLN A N 1
ATOM 1584 C CA . GLN A 1 191 ? 31.167 29.057 -37.152 1.00 53.59 191 GLN A CA 1
ATOM 1585 C C . GLN A 1 191 ? 30.236 27.922 -36.709 1.00 53.59 191 GLN A C 1
ATOM 1587 O O . GLN A 1 191 ? 30.630 26.938 -36.089 1.00 53.59 191 GLN A O 1
ATOM 1592 N N . GLN A 1 192 ? 28.960 28.127 -37.023 1.00 51.53 192 GLN A N 1
ATOM 1593 C CA . GLN A 1 192 ? 27.878 27.160 -36.947 1.00 51.53 192 GLN A CA 1
ATOM 1594 C C . GLN A 1 192 ? 28.079 26.093 -38.031 1.00 51.53 192 GLN A C 1
ATOM 1596 O O . GLN A 1 192 ? 28.334 26.447 -39.180 1.00 51.53 192 GLN A O 1
ATOM 1601 N N . HIS A 1 193 ? 27.853 24.817 -37.708 1.00 47.34 193 HIS A N 1
ATOM 1602 C CA . HIS A 1 193 ? 27.585 23.790 -38.717 1.00 47.34 193 HIS A CA 1
ATOM 1603 C C . HIS A 1 193 ? 26.401 22.911 -38.295 1.00 47.34 193 HIS A C 1
ATOM 1605 O O . HIS A 1 193 ? 26.428 22.319 -37.213 1.00 47.34 193 HIS A O 1
ATOM 1611 N N . PRO A 1 194 ? 25.359 22.809 -39.137 1.00 49.78 194 PRO A N 1
ATOM 1612 C CA . PRO A 1 194 ? 24.301 21.827 -39.002 1.00 49.78 194 PRO A CA 1
ATOM 1613 C C . PRO A 1 194 ? 24.590 20.577 -39.851 1.00 49.78 194 PRO A C 1
ATOM 1615 O O . PRO A 1 194 ? 25.243 20.647 -40.886 1.00 49.78 194 PRO A O 1
ATOM 1618 N N . ARG A 1 195 ? 23.930 19.480 -39.463 1.00 45.50 195 ARG A N 1
ATOM 1619 C CA . ARG A 1 195 ? 23.517 18.336 -40.300 1.00 45.50 195 ARG A CA 1
ATOM 1620 C C . ARG A 1 195 ? 24.579 17.360 -40.838 1.00 45.50 195 ARG A C 1
ATOM 1622 O O . ARG A 1 195 ? 25.374 17.676 -41.708 1.00 45.50 195 ARG A O 1
ATOM 1629 N N . GLY A 1 196 ? 24.322 16.095 -40.490 1.00 41.84 196 GLY A N 1
ATOM 1630 C CA . GLY A 1 196 ? 24.444 14.943 -41.385 1.00 41.84 196 GLY A CA 1
ATOM 1631 C C . GLY A 1 196 ? 25.734 14.156 -41.216 1.00 41.84 196 GLY A C 1
ATOM 1632 O O . GLY A 1 196 ? 26.793 14.702 -41.442 1.00 41.84 196 GLY A O 1
ATOM 1633 N N . TYR A 1 197 ? 25.637 12.905 -40.760 1.00 45.44 197 TYR A N 1
ATOM 1634 C CA . TYR A 1 197 ? 25.979 11.680 -41.503 1.00 45.44 197 TYR A CA 1
ATOM 1635 C C . TYR A 1 197 ? 25.678 10.460 -40.603 1.00 45.44 197 TYR A C 1
ATOM 1637 O O . TYR A 1 197 ? 26.053 10.460 -39.428 1.00 45.44 197 TYR A O 1
ATOM 1645 N N . PRO A 1 198 ? 24.987 9.423 -41.110 1.00 50.28 198 PRO A N 1
ATOM 1646 C CA . PRO A 1 198 ? 24.817 8.160 -40.405 1.00 50.28 198 PRO A CA 1
ATOM 1647 C C . PRO A 1 198 ? 26.090 7.316 -40.553 1.00 50.28 198 PRO A C 1
ATOM 1649 O O . PRO A 1 198 ? 26.475 6.953 -41.662 1.00 50.28 198 PRO A O 1
ATOM 1652 N N . MET A 1 199 ? 26.742 6.979 -39.442 1.00 51.66 199 MET A N 1
ATOM 1653 C CA . MET A 1 199 ? 27.799 5.967 -39.446 1.00 51.66 199 MET A CA 1
ATOM 1654 C C . MET A 1 199 ? 27.164 4.576 -39.539 1.00 51.66 199 MET A C 1
ATOM 1656 O O . MET A 1 199 ? 26.511 4.109 -38.604 1.00 51.66 199 MET A O 1
ATOM 1660 N N . GLN A 1 200 ? 27.362 3.929 -40.688 1.00 53.91 200 GLN A N 1
ATOM 1661 C CA . GLN A 1 200 ? 27.203 2.489 -40.873 1.00 53.91 200 GLN A CA 1
ATOM 1662 C C . GLN A 1 200 ? 28.166 1.748 -39.939 1.00 53.91 200 GLN A C 1
ATOM 1664 O O . GLN A 1 200 ? 29.372 1.987 -39.964 1.00 53.91 200 GLN A O 1
ATOM 1669 N N . MET A 1 201 ? 27.633 0.833 -39.126 1.00 56.00 201 MET A N 1
ATOM 1670 C CA . MET A 1 201 ? 28.448 -0.139 -38.400 1.00 56.00 201 MET A CA 1
ATOM 1671 C C . MET A 1 201 ? 28.755 -1.360 -39.284 1.00 56.00 201 MET A C 1
ATOM 1673 O O . MET A 1 201 ? 27.879 -1.801 -40.031 1.00 56.00 201 MET A O 1
ATOM 1677 N N . PRO A 1 202 ? 29.960 -1.944 -39.171 1.00 61.09 202 PRO A N 1
ATOM 1678 C CA . PRO A 1 202 ? 30.335 -3.171 -39.867 1.00 61.09 202 PRO A CA 1
ATOM 1679 C C . PRO A 1 202 ? 29.722 -4.425 -39.206 1.00 61.09 202 PRO A C 1
ATOM 1681 O O . PRO A 1 202 ? 29.536 -4.451 -37.985 1.00 61.09 202 PRO A O 1
ATOM 1684 N N . PRO A 1 203 ? 29.439 -5.494 -39.975 1.00 53.00 203 PRO A N 1
ATOM 1685 C CA . PRO A 1 203 ? 28.933 -6.751 -39.437 1.00 53.00 203 PRO A CA 1
ATOM 1686 C C . PRO A 1 203 ? 30.075 -7.562 -38.810 1.00 53.00 203 PRO A C 1
ATOM 1688 O O . PRO A 1 203 ? 31.030 -7.943 -39.485 1.00 53.00 203 PRO A O 1
ATOM 1691 N N . HIS A 1 204 ? 29.979 -7.839 -37.509 1.00 55.25 204 HIS A N 1
ATOM 1692 C CA . HIS A 1 204 ? 30.895 -8.745 -36.817 1.00 55.25 204 HIS A CA 1
ATOM 1693 C C . HIS A 1 204 ? 30.311 -10.163 -36.831 1.00 55.25 204 HIS A C 1
ATOM 1695 O O . HIS A 1 204 ? 29.327 -10.461 -36.154 1.00 55.25 204 HIS A O 1
ATOM 1701 N N . SER A 1 205 ? 30.916 -11.028 -37.639 1.00 50.94 205 SER A N 1
ATOM 1702 C CA . SER A 1 205 ? 30.671 -12.467 -37.714 1.00 50.94 205 SER A CA 1
ATOM 1703 C C . SER A 1 205 ? 31.165 -13.170 -36.443 1.00 50.94 205 SER A C 1
ATOM 1705 O O . SER A 1 205 ? 32.357 -13.134 -36.139 1.00 50.94 205 SER A O 1
ATOM 1707 N N . GLN A 1 206 ? 30.258 -13.818 -35.708 1.00 55.78 206 GLN A N 1
ATOM 1708 C CA . GLN A 1 206 ? 30.590 -14.706 -34.588 1.00 55.78 206 GLN A CA 1
ATOM 1709 C C . GLN A 1 206 ? 30.773 -16.155 -35.075 1.00 55.78 206 GLN A C 1
ATOM 1711 O O . GLN A 1 206 ? 29.931 -16.637 -35.834 1.00 55.78 206 GLN A O 1
ATOM 1716 N N . PRO A 1 207 ? 31.806 -16.883 -34.614 1.00 55.22 207 PRO A N 1
ATOM 1717 C CA . PRO A 1 207 ? 31.907 -18.322 -34.818 1.00 55.22 207 PRO A CA 1
ATOM 1718 C C . PRO A 1 207 ? 31.052 -19.083 -33.792 1.00 55.22 207 PRO A C 1
ATOM 1720 O O . PRO A 1 207 ? 31.190 -18.906 -32.580 1.00 55.22 207 PRO A O 1
ATOM 1723 N N . SER A 1 208 ? 30.172 -19.954 -34.289 1.00 44.91 208 SER A N 1
ATOM 1724 C CA . SER A 1 208 ? 29.427 -20.934 -33.496 1.00 44.91 208 SER A CA 1
ATOM 1725 C C . SER A 1 208 ? 30.363 -22.038 -33.006 1.00 44.91 208 SER A C 1
ATOM 1727 O O . SER A 1 208 ? 30.898 -22.800 -33.807 1.00 44.91 208 SER A O 1
ATOM 1729 N N . VAL A 1 209 ? 30.523 -22.162 -31.689 1.00 50.91 209 VAL A N 1
ATOM 1730 C CA . VAL A 1 209 ? 31.147 -23.335 -31.065 1.00 50.91 209 VAL A CA 1
ATOM 1731 C C . VAL A 1 209 ? 30.022 -24.203 -30.516 1.00 50.91 209 VAL A C 1
ATOM 1733 O O . VAL A 1 209 ? 29.379 -23.868 -29.524 1.00 50.91 209 VAL A O 1
ATOM 1736 N N . ASN A 1 210 ? 29.742 -25.286 -31.235 1.00 44.72 210 ASN A N 1
ATOM 1737 C CA . ASN A 1 210 ? 28.747 -26.290 -30.891 1.00 44.72 210 ASN A CA 1
ATOM 1738 C C . ASN A 1 210 ? 29.377 -27.226 -29.844 1.00 44.72 210 ASN A C 1
ATOM 1740 O O . ASN A 1 210 ? 30.248 -28.023 -30.186 1.00 44.72 210 ASN A O 1
ATOM 1744 N N . VAL A 1 211 ? 28.992 -27.105 -28.570 1.00 49.62 211 VAL A N 1
ATOM 1745 C CA . VAL A 1 211 ? 29.431 -28.024 -27.506 1.00 49.62 211 VAL A CA 1
ATOM 1746 C C . VAL A 1 211 ? 28.233 -28.851 -27.053 1.00 49.62 211 VAL A C 1
ATOM 1748 O O . VAL A 1 211 ? 27.246 -28.333 -26.538 1.00 49.62 211 VAL A O 1
ATOM 1751 N N . MET A 1 212 ? 28.341 -30.149 -27.315 1.00 59.34 212 MET A N 1
ATOM 1752 C CA . MET A 1 212 ? 27.358 -31.199 -27.072 1.00 59.34 212 MET A CA 1
ATOM 1753 C C . MET A 1 212 ? 27.312 -31.565 -25.574 1.00 59.34 212 MET A C 1
ATOM 1755 O O . MET A 1 212 ? 28.374 -31.796 -24.994 1.00 59.34 212 MET A O 1
ATOM 1759 N N . PRO A 1 213 ? 26.137 -31.638 -24.920 1.00 66.56 213 PRO A N 1
ATOM 1760 C CA . PRO A 1 213 ? 26.037 -32.139 -23.549 1.00 66.56 213 PRO A CA 1
ATOM 1761 C C . PRO A 1 213 ? 25.960 -33.682 -23.501 1.00 66.56 213 PRO A C 1
ATOM 1763 O O . PRO A 1 213 ? 25.317 -34.286 -24.363 1.00 66.56 213 PRO A O 1
ATOM 1766 N N . PRO A 1 214 ? 26.578 -34.339 -22.498 1.00 51.75 214 PRO A N 1
ATOM 1767 C CA . PRO A 1 214 ? 26.513 -35.789 -22.324 1.00 51.75 214 PRO A CA 1
ATOM 1768 C C . PRO A 1 214 ? 25.186 -36.257 -21.696 1.00 51.75 214 PRO A C 1
ATOM 1770 O O . PRO A 1 214 ? 24.621 -35.618 -20.809 1.00 51.75 214 PRO A O 1
ATOM 1773 N N . GLN A 1 215 ? 24.718 -37.408 -22.179 1.00 57.34 215 GLN A N 1
ATOM 1774 C CA . GLN A 1 215 ? 23.512 -38.141 -21.777 1.00 57.34 215 GLN A CA 1
ATOM 1775 C C . GLN A 1 215 ? 23.655 -38.798 -20.382 1.00 57.34 215 GLN A C 1
ATOM 1777 O O . GLN A 1 215 ? 24.693 -39.409 -20.120 1.00 57.34 215 GLN A O 1
ATOM 1782 N N . PRO A 1 216 ? 22.624 -38.784 -19.512 1.00 51.03 216 PRO A N 1
ATOM 1783 C CA . PRO A 1 216 ? 22.598 -39.590 -18.288 1.00 51.03 216 PRO A CA 1
ATOM 1784 C C . PRO A 1 216 ? 22.183 -41.049 -18.553 1.00 51.03 216 PRO A C 1
ATOM 1786 O O . PRO A 1 216 ? 21.193 -41.307 -19.239 1.00 51.03 216 PRO A O 1
ATOM 1789 N N . GLN A 1 217 ? 22.922 -41.993 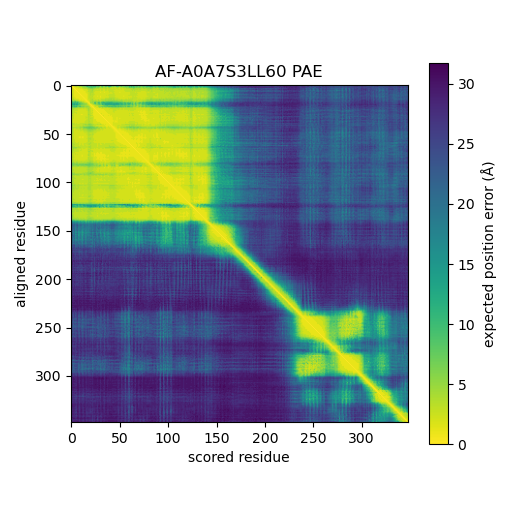-17.964 1.00 53.94 217 GLN A N 1
ATOM 1790 C CA . GLN A 1 217 ? 22.611 -43.426 -17.940 1.00 53.94 217 GLN A CA 1
ATOM 1791 C C . GLN A 1 217 ? 21.440 -43.754 -16.998 1.00 53.94 217 GLN A C 1
ATOM 1793 O O . GLN A 1 217 ? 21.306 -43.181 -15.917 1.00 53.94 217 GLN A O 1
ATOM 1798 N N . VAL A 1 218 ? 20.618 -44.718 -17.418 1.00 45.28 218 VAL A N 1
ATOM 1799 C CA . VAL A 1 218 ? 19.432 -45.240 -16.725 1.00 45.28 218 VAL A CA 1
ATOM 1800 C C . VAL A 1 218 ? 19.803 -46.555 -16.026 1.00 45.28 218 VAL A C 1
ATOM 1802 O O . VAL A 1 218 ? 20.373 -47.434 -16.668 1.00 45.28 218 VAL A O 1
ATOM 1805 N N . PHE A 1 219 ? 19.462 -46.714 -14.742 1.00 51.25 219 PHE A N 1
ATOM 1806 C CA . PHE A 1 219 ? 19.578 -47.984 -14.005 1.00 51.25 219 PHE A CA 1
ATOM 1807 C C . PHE A 1 219 ? 18.191 -48.628 -13.788 1.00 51.25 219 PHE A C 1
ATOM 1809 O O . PHE A 1 219 ? 17.227 -47.896 -13.547 1.00 51.25 219 PHE A O 1
ATOM 1816 N N . PRO A 1 220 ? 18.065 -49.969 -13.865 1.00 49.06 220 PRO A N 1
ATOM 1817 C CA . PRO A 1 220 ? 16.789 -50.674 -13.746 1.00 49.06 220 PRO A CA 1
ATOM 1818 C C . PRO A 1 220 ? 16.368 -50.994 -12.300 1.00 49.06 220 PRO A C 1
ATOM 1820 O O . PRO A 1 220 ? 17.186 -51.146 -11.395 1.00 49.06 220 PRO A O 1
ATOM 1823 N N . ALA A 1 221 ? 15.048 -51.109 -12.133 1.00 48.06 221 ALA A N 1
ATOM 1824 C CA . ALA A 1 221 ? 14.313 -51.387 -10.905 1.00 48.06 221 ALA A CA 1
ATOM 1825 C C . ALA A 1 221 ? 14.493 -52.825 -10.379 1.00 48.06 221 ALA A C 1
ATOM 1827 O O . ALA A 1 221 ? 14.560 -53.774 -11.160 1.00 48.06 221 ALA A O 1
ATOM 1828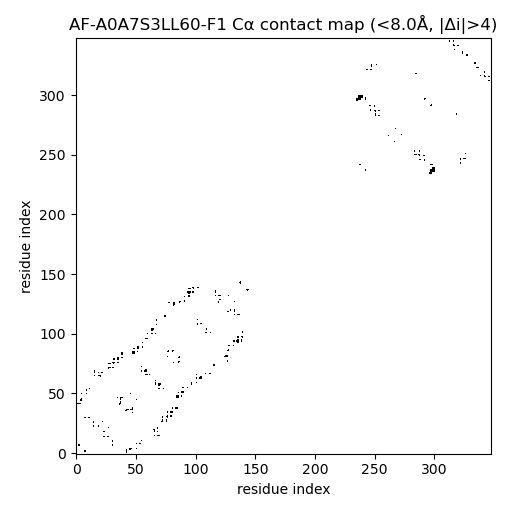 N N . ALA A 1 222 ? 14.466 -52.980 -9.051 1.00 40.78 222 ALA A N 1
ATOM 1829 C CA . ALA A 1 222 ? 14.366 -54.267 -8.364 1.00 40.78 222 ALA A CA 1
ATOM 1830 C C . ALA A 1 222 ? 13.094 -54.341 -7.500 1.00 40.78 222 ALA A C 1
ATOM 1832 O O . ALA A 1 222 ? 12.593 -53.338 -6.994 1.00 40.78 222 ALA A O 1
ATOM 1833 N N . GLN A 1 223 ? 12.575 -55.563 -7.423 1.00 39.25 223 GLN A N 1
ATOM 1834 C CA . GLN A 1 223 ? 11.211 -55.974 -7.108 1.00 39.25 223 GLN A CA 1
ATOM 1835 C C . GLN A 1 223 ? 10.842 -55.974 -5.618 1.00 39.25 223 GLN A C 1
ATOM 1837 O O . GLN A 1 223 ? 11.678 -56.082 -4.726 1.00 39.25 223 GLN A O 1
ATOM 1842 N N . GLN A 1 224 ? 9.528 -55.903 -5.404 1.00 39.06 224 GLN A N 1
ATOM 1843 C CA . GLN A 1 224 ? 8.805 -56.066 -4.147 1.00 39.06 224 GLN A CA 1
ATOM 1844 C C . GLN A 1 224 ? 8.780 -57.530 -3.677 1.00 39.06 224 GLN A C 1
ATOM 1846 O O . GLN A 1 224 ? 8.661 -58.444 -4.490 1.00 39.06 224 GLN A O 1
ATOM 1851 N N . VAL A 1 225 ? 8.751 -57.732 -2.357 1.00 36.34 225 VAL A N 1
ATOM 1852 C CA . VAL A 1 225 ? 8.244 -58.957 -1.718 1.00 36.34 225 VAL A CA 1
ATOM 1853 C C . VAL A 1 225 ? 7.378 -58.563 -0.521 1.00 36.34 225 VAL A C 1
ATOM 1855 O O . VAL A 1 225 ? 7.814 -57.831 0.364 1.00 36.34 225 VAL A O 1
ATOM 1858 N N . THR A 1 226 ? 6.129 -59.021 -0.534 1.00 35.62 226 THR A N 1
ATOM 1859 C CA . THR A 1 226 ? 5.103 -58.827 0.499 1.00 35.62 226 THR A CA 1
ATOM 1860 C C . THR A 1 226 ? 5.106 -59.990 1.487 1.00 35.62 226 THR A C 1
ATOM 1862 O O . THR A 1 226 ? 5.023 -61.142 1.064 1.00 35.62 226 THR A O 1
ATOM 1865 N N . ALA A 1 227 ? 5.108 -59.698 2.789 1.00 34.25 227 ALA A N 1
ATOM 1866 C CA . ALA A 1 227 ? 4.784 -60.661 3.840 1.00 34.25 227 ALA A CA 1
ATOM 1867 C C . ALA A 1 227 ? 3.768 -60.040 4.811 1.00 34.25 227 ALA A C 1
ATOM 1869 O O . ALA A 1 227 ? 3.987 -58.953 5.347 1.00 34.25 227 ALA A O 1
ATOM 1870 N N . THR A 1 228 ? 2.644 -60.729 5.000 1.00 34.25 228 THR A N 1
ATOM 1871 C CA . THR A 1 228 ? 1.510 -60.311 5.831 1.00 34.25 228 THR A CA 1
ATOM 1872 C C . THR A 1 228 ? 1.611 -61.003 7.189 1.00 34.25 228 THR A C 1
ATOM 1874 O O . THR A 1 228 ? 1.442 -62.216 7.271 1.00 34.25 228 THR A O 1
ATOM 1877 N N . THR A 1 229 ? 1.856 -60.239 8.256 1.0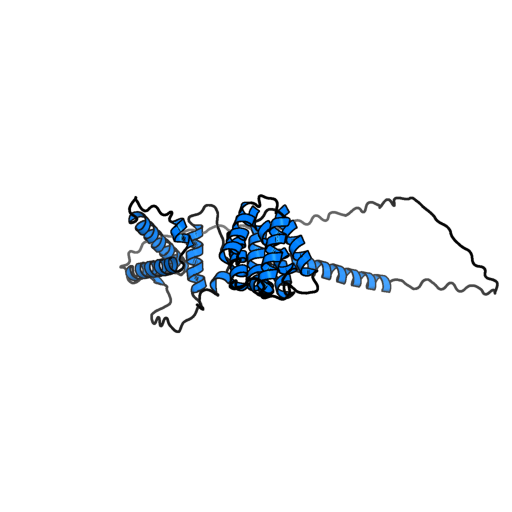0 35.12 229 THR A N 1
ATOM 1878 C CA . THR A 1 229 ? 1.814 -60.728 9.644 1.00 35.12 229 THR A CA 1
ATOM 1879 C C . THR A 1 229 ? 0.748 -59.950 10.406 1.00 35.12 229 THR A C 1
ATOM 1881 O O . THR A 1 229 ? 0.807 -58.726 10.503 1.00 35.12 229 THR A O 1
ATOM 1884 N N . ILE A 1 230 ? -0.241 -60.668 10.935 1.00 38.09 230 ILE A N 1
ATOM 1885 C CA . ILE A 1 230 ? -1.311 -60.141 11.786 1.00 38.09 230 ILE A CA 1
ATOM 1886 C C . ILE A 1 230 ? -0.726 -59.932 13.190 1.00 38.09 230 ILE A C 1
ATOM 1888 O O . ILE A 1 230 ? -0.303 -60.896 13.826 1.00 38.09 230 ILE A O 1
ATOM 1892 N N . GLN A 1 231 ? -0.682 -58.682 13.663 1.00 37.72 231 GLN A N 1
ATOM 1893 C CA . GLN A 1 231 ? -0.253 -58.321 15.018 1.00 37.72 231 GLN A CA 1
ATOM 1894 C C . GLN A 1 231 ? -1.357 -57.578 15.775 1.00 37.72 231 GLN A C 1
ATOM 1896 O O . GLN A 1 231 ? -1.935 -56.597 15.305 1.00 37.72 231 GLN A O 1
ATOM 1901 N N . THR A 1 232 ? -1.606 -58.081 16.977 1.00 37.59 232 THR A N 1
ATOM 1902 C CA . THR A 1 232 ? -2.460 -57.559 18.040 1.00 37.59 232 THR A CA 1
ATOM 1903 C C . THR A 1 232 ? -2.035 -56.132 18.417 1.00 37.59 232 THR A C 1
ATOM 1905 O O . THR A 1 232 ? -0.856 -55.875 18.658 1.00 37.59 232 THR A O 1
ATOM 1908 N N . GLN A 1 233 ? -2.989 -55.195 18.422 1.00 40.03 233 GLN A N 1
ATOM 1909 C CA . GLN A 1 233 ? -2.740 -53.748 18.463 1.00 40.03 233 GLN A CA 1
ATOM 1910 C C . GLN A 1 233 ? -2.293 -53.262 19.851 1.00 40.03 233 GLN A C 1
ATOM 1912 O O . GLN A 1 233 ? -3.107 -52.976 20.724 1.00 40.03 233 GLN A O 1
ATOM 1917 N N . GLY A 1 234 ? -0.979 -53.137 20.037 1.00 47.75 234 GLY A N 1
ATOM 1918 C CA . GLY A 1 234 ? -0.408 -52.157 20.964 1.00 47.75 234 GLY A CA 1
ATOM 1919 C C . GLY A 1 234 ? -0.486 -50.734 20.383 1.00 47.75 234 GLY A C 1
ATOM 1920 O O . GLY A 1 234 ? -0.849 -50.574 19.213 1.00 47.75 234 GLY A O 1
ATOM 1921 N N . PRO A 1 235 ? -0.141 -49.690 21.163 1.00 54.06 235 PRO A N 1
ATOM 1922 C CA . PRO A 1 235 ? -0.130 -48.309 20.682 1.00 54.06 235 PRO A CA 1
ATOM 1923 C C . PRO A 1 235 ? 0.711 -48.196 19.407 1.00 54.06 235 PRO A C 1
ATOM 1925 O O . PRO A 1 235 ? 1.892 -48.559 19.385 1.00 54.06 235 PRO A O 1
ATOM 1928 N N . ARG A 1 236 ? 0.082 -47.728 18.326 1.00 64.19 236 ARG A N 1
ATOM 1929 C CA . ARG A 1 236 ? 0.716 -47.645 17.012 1.00 64.19 236 ARG A CA 1
ATOM 1930 C C . ARG A 1 236 ? 1.510 -46.350 16.944 1.00 64.19 236 ARG A C 1
ATOM 1932 O O . ARG A 1 236 ? 0.945 -45.257 16.914 1.00 64.19 236 ARG A O 1
ATOM 1939 N N . PHE A 1 237 ? 2.829 -46.492 16.905 1.00 65.81 237 PHE A N 1
ATOM 1940 C CA . PHE A 1 237 ? 3.739 -45.383 16.664 1.00 65.81 237 PHE A CA 1
ATOM 1941 C C . PHE A 1 237 ? 3.916 -45.190 15.163 1.00 65.81 237 PHE A C 1
ATOM 1943 O O . PHE A 1 237 ? 4.537 -46.019 14.498 1.00 65.81 237 PHE A O 1
ATOM 1950 N N . VAL A 1 238 ? 3.358 -44.105 14.642 1.00 77.38 238 VAL A N 1
ATOM 1951 C CA . VAL A 1 238 ? 3.436 -43.745 13.222 1.00 77.38 238 VAL A CA 1
ATOM 1952 C C . VAL A 1 238 ? 4.596 -42.782 12.979 1.00 77.38 238 VAL A C 1
ATOM 1954 O O . VAL A 1 238 ? 4.996 -42.025 13.876 1.00 77.38 238 VAL A O 1
ATOM 1957 N N . ASP A 1 239 ? 5.172 -42.831 11.778 1.00 79.31 239 ASP A N 1
ATOM 1958 C CA . ASP A 1 239 ? 6.171 -41.843 11.372 1.00 79.31 239 ASP A CA 1
ATOM 1959 C C . ASP A 1 239 ? 5.535 -40.447 11.205 1.00 79.31 239 ASP A C 1
ATOM 1961 O O . ASP A 1 239 ? 4.313 -40.283 11.214 1.00 79.31 239 ASP A O 1
ATOM 1965 N N . GLN A 1 240 ? 6.360 -39.402 11.086 1.00 65.88 240 GLN A N 1
ATOM 1966 C CA . GLN A 1 240 ? 5.867 -38.022 11.028 1.00 65.88 240 GLN A CA 1
ATOM 1967 C C . GLN A 1 240 ? 4.938 -37.767 9.831 1.00 65.88 240 GLN A C 1
ATOM 1969 O O . GLN A 1 240 ? 4.021 -36.952 9.933 1.00 65.88 240 GLN A O 1
ATOM 1974 N N . ARG A 1 241 ? 5.171 -38.424 8.692 1.00 65.81 241 ARG A N 1
ATOM 1975 C CA . ARG A 1 241 ? 4.368 -38.231 7.483 1.00 65.81 241 ARG A CA 1
ATOM 1976 C C . ARG A 1 241 ? 3.019 -38.927 7.623 1.00 65.81 241 ARG A C 1
ATOM 1978 O O . ARG A 1 241 ? 2.001 -38.308 7.329 1.00 65.81 241 ARG A O 1
ATOM 1985 N N . GLU A 1 242 ? 3.015 -40.156 8.119 1.00 72.62 242 GLU A N 1
ATOM 1986 C CA . GLU A 1 242 ? 1.808 -40.941 8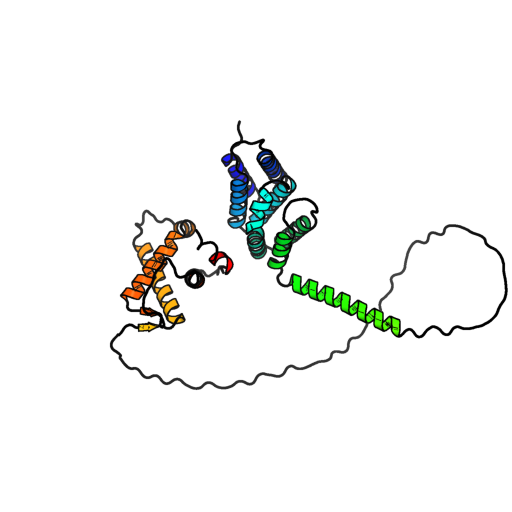.374 1.00 72.62 242 GLU A CA 1
ATOM 1987 C C . GLU A 1 242 ? 0.942 -40.294 9.471 1.00 72.62 242 GLU A C 1
ATOM 1989 O O . GLU A 1 242 ? -0.275 -40.192 9.321 1.00 72.62 242 GLU A O 1
ATOM 1994 N N . PHE A 1 243 ? 1.559 -39.729 10.515 1.00 72.81 243 PHE A N 1
ATOM 1995 C CA . PHE A 1 243 ? 0.855 -38.939 11.533 1.00 72.81 243 PHE A CA 1
ATOM 1996 C C . PHE A 1 243 ? 0.142 -37.716 10.939 1.00 72.81 243 PHE A C 1
ATOM 1998 O O . PHE A 1 243 ? -1.002 -37.423 11.279 1.00 72.81 243 PHE A O 1
ATOM 2005 N N . LEU A 1 244 ? 0.809 -37.001 10.027 1.00 65.19 244 LEU A N 1
ATOM 2006 C CA . LEU A 1 244 ? 0.237 -35.833 9.353 1.00 65.19 244 LEU A CA 1
ATOM 2007 C C . LEU A 1 244 ? -0.938 -36.203 8.442 1.00 65.19 244 LEU A C 1
ATOM 2009 O O . LEU A 1 244 ? -1.898 -35.438 8.344 1.00 65.19 244 LEU A O 1
ATOM 2013 N N . GLU A 1 245 ? -0.869 -37.351 7.771 1.00 75.25 245 GLU A N 1
ATOM 2014 C CA . GLU A 1 245 ? -1.960 -37.857 6.935 1.00 75.25 245 GLU A CA 1
ATOM 2015 C C . GLU A 1 245 ? -3.173 -38.277 7.783 1.00 75.25 245 GLU A C 1
ATOM 2017 O O . GLU A 1 245 ? -4.304 -37.923 7.439 1.00 75.25 245 GLU A O 1
ATOM 2022 N N . GLU A 1 246 ? -2.959 -38.928 8.932 1.00 73.31 246 GLU A N 1
ATOM 2023 C CA . GLU A 1 246 ? -4.043 -39.283 9.860 1.00 73.31 246 GLU A CA 1
ATOM 2024 C C . GLU A 1 246 ? -4.667 -38.056 10.540 1.00 73.31 246 GLU A C 1
ATOM 2026 O O . GLU A 1 246 ? -5.892 -37.968 10.621 1.00 73.31 246 GLU A O 1
ATOM 2031 N N . LEU A 1 247 ? -3.873 -37.055 10.933 1.00 73.69 247 LEU A N 1
ATOM 2032 C CA . LEU A 1 247 ? -4.396 -35.783 11.447 1.00 73.69 247 LEU A CA 1
ATOM 2033 C C . LEU A 1 247 ? -5.227 -35.046 10.388 1.00 73.69 247 LEU A C 1
ATOM 2035 O O . LEU A 1 247 ? -6.295 -34.506 10.689 1.00 73.69 247 LEU A O 1
ATOM 2039 N N . ASN A 1 248 ? -4.772 -35.072 9.130 1.00 71.50 248 ASN A N 1
ATOM 2040 C CA . ASN A 1 248 ? -5.515 -34.506 8.011 1.00 71.50 248 ASN A CA 1
ATOM 2041 C C . ASN A 1 248 ? -6.874 -35.194 7.805 1.00 71.50 248 ASN A C 1
ATOM 2043 O O . ASN A 1 248 ? -7.901 -34.534 7.610 1.00 71.50 248 ASN A O 1
ATOM 2047 N N . ARG A 1 249 ? -6.888 -36.526 7.892 1.00 76.12 249 ARG A N 1
ATOM 2048 C CA . ARG A 1 249 ? -8.099 -37.345 7.785 1.00 76.12 249 ARG A CA 1
ATOM 2049 C C . ARG A 1 249 ? -9.062 -37.092 8.951 1.00 76.12 249 ARG A C 1
ATOM 2051 O O . ARG A 1 249 ? -10.253 -36.908 8.703 1.00 76.12 249 ARG A O 1
ATOM 2058 N N . ALA A 1 250 ? -8.561 -37.022 10.185 1.00 72.25 250 ALA A N 1
ATOM 2059 C CA . ALA A 1 250 ? -9.368 -36.791 11.385 1.00 72.25 250 ALA A CA 1
ATOM 2060 C C . ALA A 1 250 ? -10.076 -35.426 11.356 1.00 72.25 250 ALA A C 1
ATOM 2062 O O . ALA A 1 250 ? -11.293 -35.358 11.540 1.00 72.25 250 ALA A O 1
ATOM 2063 N N . ALA A 1 251 ? -9.366 -34.338 11.035 1.00 70.62 251 ALA A N 1
ATOM 2064 C CA . ALA A 1 251 ? -10.014 -33.024 10.984 1.00 70.62 251 ALA A CA 1
ATOM 2065 C C . ALA A 1 251 ? -10.991 -32.892 9.803 1.00 70.62 251 ALA A C 1
ATOM 2067 O O . ALA A 1 251 ? -12.029 -32.247 9.935 1.00 70.62 251 ALA A O 1
ATOM 2068 N N . SER A 1 252 ? -10.710 -33.548 8.670 1.00 74.38 252 SER A N 1
ATOM 2069 C CA . SER A 1 252 ? -11.651 -33.611 7.542 1.00 74.38 252 SER A CA 1
ATOM 2070 C C . SER A 1 252 ? -12.948 -34.337 7.928 1.00 74.38 252 SER A C 1
ATOM 2072 O O . SER A 1 252 ? -14.037 -33.886 7.577 1.00 74.38 252 SER A O 1
ATOM 2074 N N . ALA A 1 253 ? -12.852 -35.425 8.700 1.00 76.31 253 ALA A N 1
ATOM 2075 C CA . ALA A 1 253 ? -14.018 -36.141 9.216 1.00 76.31 253 ALA A CA 1
ATOM 2076 C C . ALA A 1 253 ? -14.821 -35.300 10.224 1.00 76.31 253 ALA A C 1
ATOM 2078 O O . ALA A 1 253 ? -16.052 -35.319 10.195 1.00 76.31 253 ALA A O 1
ATOM 2079 N N . LEU A 1 254 ? -14.148 -34.528 11.085 1.00 72.94 254 LEU A N 1
ATOM 2080 C CA . LEU A 1 254 ? -14.803 -33.588 12.002 1.00 72.94 254 LEU A CA 1
ATOM 2081 C C . LEU A 1 254 ? -15.533 -32.468 11.253 1.00 72.94 254 LEU A C 1
ATOM 2083 O O . LEU A 1 254 ? -16.677 -32.171 11.586 1.00 72.94 254 LEU A O 1
ATOM 2087 N N . LEU A 1 255 ? -14.925 -31.895 10.211 1.00 73.31 255 LEU A N 1
ATOM 2088 C CA . LEU A 1 255 ? -15.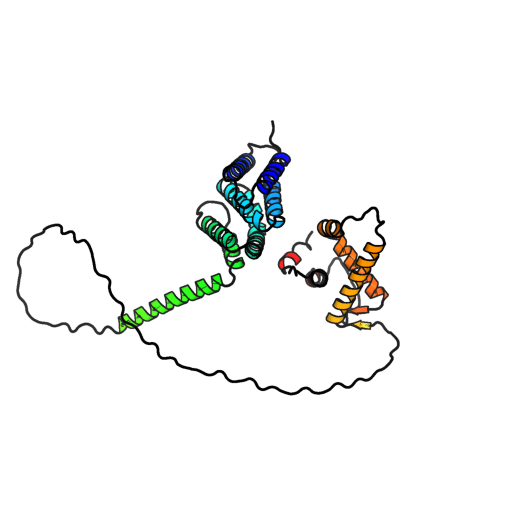576 -30.889 9.364 1.00 73.31 255 LEU A CA 1
ATOM 2089 C C . LEU A 1 255 ? -16.841 -31.436 8.694 1.00 73.31 255 LEU A C 1
ATOM 2091 O O . LEU A 1 255 ? -17.860 -30.748 8.667 1.00 73.31 255 LEU A O 1
ATOM 2095 N N . LEU A 1 256 ? -16.803 -32.681 8.213 1.00 77.00 256 LEU A N 1
ATOM 2096 C CA . LEU A 1 256 ? -17.970 -33.331 7.619 1.00 77.00 256 LEU A CA 1
ATOM 2097 C C . LEU A 1 256 ? -19.080 -33.576 8.656 1.00 77.00 256 LEU A C 1
ATOM 2099 O O . LEU A 1 256 ? -20.249 -33.314 8.381 1.00 77.00 256 LEU A O 1
ATOM 2103 N N . LYS A 1 257 ? -18.726 -34.018 9.870 1.00 76.62 257 LYS A N 1
ATOM 2104 C CA . LYS A 1 257 ? -19.687 -34.177 10.978 1.00 76.62 257 LYS A CA 1
ATOM 2105 C C . LYS A 1 257 ? -20.307 -32.843 11.398 1.00 76.62 257 LYS A C 1
ATOM 2107 O O . LYS A 1 257 ? -21.492 -32.796 11.709 1.00 76.62 257 LYS A O 1
ATOM 2112 N N . LEU A 1 258 ? -19.528 -31.761 11.402 1.00 75.19 258 LEU A N 1
ATOM 2113 C CA . LEU A 1 258 ? -20.041 -30.420 11.682 1.00 75.19 258 LEU A CA 1
ATOM 2114 C C . LEU A 1 258 ? -21.020 -29.971 10.595 1.00 75.19 258 LEU A C 1
ATOM 2116 O O . LEU A 1 258 ? -22.087 -29.479 10.931 1.00 75.19 258 LEU A O 1
ATOM 2120 N N . GLN A 1 259 ? -20.712 -30.212 9.318 1.00 74.12 259 GLN A N 1
ATOM 2121 C CA . GLN A 1 259 ? -21.624 -29.921 8.205 1.00 74.12 259 GLN A CA 1
ATOM 2122 C C . GLN A 1 259 ? -22.958 -30.664 8.315 1.00 74.12 259 GLN A C 1
ATOM 2124 O O . GLN A 1 259 ? -24.002 -30.073 8.064 1.00 74.12 259 GLN A O 1
ATOM 2129 N N . GLN A 1 260 ? -22.930 -31.937 8.712 1.00 77.88 260 GLN A N 1
ATOM 2130 C CA . GLN A 1 260 ? -24.134 -32.764 8.852 1.00 77.88 260 GLN A CA 1
ATOM 2131 C C . GLN A 1 260 ? -25.030 -32.354 10.031 1.00 77.88 260 GLN A C 1
ATOM 2133 O O . GLN A 1 260 ? -26.212 -32.680 10.029 1.00 77.88 260 GLN A O 1
ATOM 2138 N N . ASN A 1 261 ? -24.486 -31.643 11.023 1.00 73.94 261 ASN A N 1
ATOM 2139 C CA . ASN A 1 261 ? -25.213 -31.214 12.220 1.00 73.94 261 ASN A CA 1
ATOM 2140 C C . ASN A 1 261 ? -25.714 -29.759 12.152 1.00 73.94 261 ASN A C 1
ATOM 2142 O O . ASN A 1 261 ? -26.288 -29.272 13.127 1.00 73.94 261 ASN A O 1
ATOM 2146 N N . ILE A 1 262 ? -25.512 -29.051 11.034 1.00 73.12 262 ILE A N 1
ATOM 2147 C CA . ILE A 1 262 ? -26.078 -27.711 10.837 1.00 73.12 262 ILE A CA 1
ATOM 2148 C C . ILE A 1 262 ? -27.539 -27.872 10.380 1.00 73.12 262 ILE A C 1
ATOM 2150 O O . ILE A 1 262 ? -27.775 -28.483 9.339 1.00 73.12 262 ILE A O 1
ATOM 2154 N N . PRO A 1 263 ? -28.534 -27.341 11.118 1.00 67.69 263 PRO A N 1
ATOM 2155 C CA . PRO A 1 263 ? -29.931 -27.405 10.693 1.00 67.69 263 PRO A CA 1
ATOM 2156 C C . PRO A 1 263 ? -30.111 -26.668 9.356 1.00 67.69 263 PRO A C 1
ATOM 2158 O O . PRO A 1 263 ? -29.580 -25.570 9.197 1.00 67.69 263 PRO A O 1
ATOM 2161 N N . GLU A 1 264 ? -30.887 -27.234 8.418 1.00 60.09 264 GLU A N 1
ATOM 2162 C CA . GLU A 1 264 ? -31.078 -26.732 7.034 1.00 60.09 264 GLU A CA 1
ATOM 2163 C C . GLU A 1 264 ? -31.430 -25.232 6.944 1.00 60.09 264 GLU A C 1
ATOM 2165 O O . GLU A 1 264 ? -31.134 -24.569 5.951 1.00 60.09 264 GLU A O 1
ATOM 2170 N N . ASN A 1 265 ? -31.985 -24.657 8.012 1.00 50.44 265 ASN A N 1
ATOM 2171 C CA . ASN A 1 265 ? -32.362 -23.245 8.089 1.00 50.44 265 ASN A CA 1
ATOM 2172 C C . ASN A 1 265 ? -31.198 -22.294 8.445 1.00 50.44 265 ASN A C 1
ATOM 2174 O O . ASN A 1 265 ? -31.395 -21.081 8.496 1.00 50.44 265 ASN A O 1
ATOM 2178 N N . GLN A 1 266 ? -29.993 -22.815 8.702 1.00 50.81 266 GLN A N 1
ATOM 2179 C CA . GLN A 1 266 ? -28.778 -22.053 9.012 1.00 50.81 266 GLN A CA 1
ATOM 2180 C C . GLN A 1 266 ? -27.619 -22.423 8.080 1.00 50.81 266 GLN A C 1
ATOM 2182 O O . GLN A 1 266 ? -26.483 -22.589 8.522 1.00 50.81 266 GLN A O 1
ATOM 2187 N N . HIS A 1 267 ? -27.871 -22.4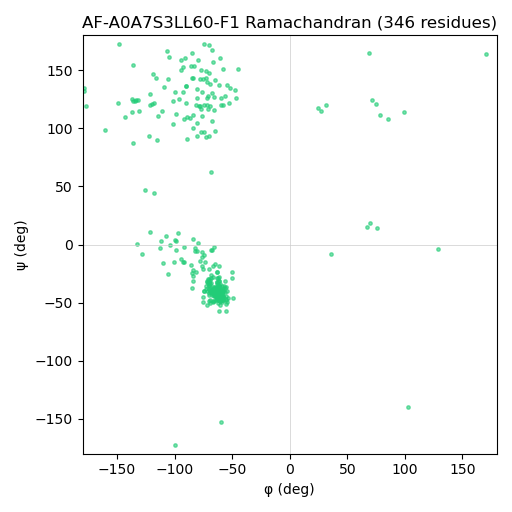93 6.771 1.00 48.19 267 HIS A N 1
ATOM 2188 C CA . HIS A 1 267 ? -26.809 -22.503 5.760 1.00 48.19 267 HIS A CA 1
ATOM 2189 C C . HIS A 1 267 ? -26.085 -21.140 5.703 1.00 48.19 267 HIS A C 1
ATOM 2191 O O . HIS A 1 267 ? -26.070 -20.440 4.692 1.00 48.19 267 HIS A O 1
ATOM 2197 N N . LEU A 1 268 ? -25.437 -20.751 6.801 1.00 48.78 268 LEU A N 1
ATOM 2198 C CA . LEU A 1 268 ? -24.262 -19.904 6.714 1.00 48.78 268 LEU A CA 1
ATOM 2199 C C . LEU A 1 268 ? -23.259 -20.689 5.873 1.00 48.78 268 LEU A C 1
ATOM 2201 O O . LEU A 1 268 ? -22.903 -21.819 6.209 1.00 48.78 268 LEU A O 1
ATOM 2205 N N . SER A 1 269 ? -22.846 -20.111 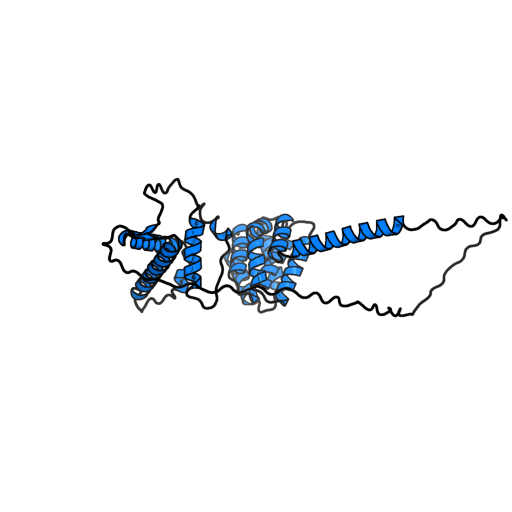4.744 1.00 51.34 269 SER A N 1
ATOM 2206 C CA . SER A 1 269 ? -21.735 -20.651 3.965 1.00 51.34 269 SER A CA 1
ATOM 2207 C C . SER A 1 269 ? -20.601 -20.973 4.939 1.00 51.34 269 SER A C 1
ATOM 2209 O O . SER A 1 269 ? -20.206 -20.102 5.716 1.00 51.34 269 SER A O 1
ATOM 2211 N N . LEU A 1 270 ? -20.083 -22.208 4.925 1.00 49.16 270 LEU A N 1
ATOM 2212 C CA . LEU A 1 270 ? -18.950 -22.601 5.772 1.00 49.16 270 LEU A CA 1
ATOM 2213 C C . LEU A 1 270 ? -17.798 -21.597 5.635 1.00 49.16 270 LEU A C 1
ATOM 2215 O O . LEU A 1 270 ? -17.055 -21.380 6.579 1.00 49.16 270 LEU A O 1
ATOM 2219 N N . GLU A 1 271 ? -17.700 -20.956 4.470 1.00 48.03 271 GLU A N 1
ATOM 2220 C CA . GLU A 1 271 ? -16.773 -19.888 4.112 1.00 48.03 271 GLU A CA 1
ATOM 2221 C C . GLU A 1 271 ? -16.927 -18.620 4.973 1.00 48.03 271 GLU A C 1
ATOM 2223 O O . GLU A 1 271 ? -15.931 -17.970 5.267 1.00 48.03 271 GLU A O 1
ATOM 2228 N N . ALA A 1 272 ? -18.132 -18.300 5.452 1.00 41.12 272 ALA A N 1
ATOM 2229 C CA . ALA A 1 272 ? -18.382 -17.189 6.372 1.00 41.12 272 ALA A CA 1
ATOM 2230 C C . ALA A 1 272 ? -17.865 -17.484 7.793 1.00 41.12 272 ALA A C 1
ATOM 2232 O O . ALA A 1 272 ? -17.264 -16.611 8.416 1.00 41.12 272 ALA A O 1
ATOM 2233 N N . VAL A 1 273 ? -18.009 -18.728 8.268 1.00 46.16 273 VAL A N 1
ATOM 2234 C CA . VAL A 1 273 ? -17.423 -19.194 9.544 1.00 46.16 273 VAL A CA 1
ATOM 2235 C C . VAL A 1 273 ? -15.895 -19.320 9.423 1.00 46.16 273 VAL A C 1
ATOM 2237 O O . VAL A 1 273 ? -15.156 -19.007 10.352 1.00 46.16 273 VAL A O 1
ATOM 2240 N N . ARG A 1 274 ? -15.407 -19.686 8.229 1.00 49.72 274 ARG A N 1
ATOM 2241 C CA . ARG A 1 274 ? -13.989 -19.877 7.875 1.00 49.72 274 ARG A CA 1
ATOM 2242 C C . ARG A 1 274 ? -13.133 -18.609 7.966 1.00 49.72 274 ARG A C 1
ATOM 2244 O O . ARG A 1 274 ? -11.914 -18.735 8.075 1.00 49.72 274 ARG A O 1
ATOM 2251 N N . ILE A 1 275 ? -13.750 -17.426 7.867 1.00 46.56 275 ILE A N 1
ATOM 2252 C CA . ILE A 1 275 ? -13.070 -16.125 7.717 1.00 46.56 275 ILE A CA 1
ATOM 2253 C C . ILE A 1 275 ? -12.989 -15.332 9.037 1.00 46.56 275 ILE A C 1
ATOM 2255 O O . ILE A 1 275 ? -12.201 -14.390 9.109 1.00 46.56 275 ILE A O 1
ATOM 2259 N N . GLN A 1 276 ? -13.754 -15.681 10.080 1.00 39.78 276 GLN A N 1
ATOM 2260 C CA . GLN A 1 276 ? -13.933 -14.780 11.231 1.00 39.78 276 GLN A CA 1
ATOM 2261 C C . GLN A 1 276 ? -13.289 -15.189 12.560 1.00 39.78 276 GLN A C 1
ATOM 2263 O O . GLN A 1 276 ? -13.143 -14.302 13.397 1.00 39.78 276 GLN A O 1
ATOM 2268 N N . ASP A 1 277 ? -12.857 -16.436 12.777 1.00 48.28 277 ASP A N 1
ATOM 2269 C CA . ASP A 1 277 ? -12.362 -16.814 14.108 1.00 48.28 277 ASP A CA 1
ATOM 2270 C C . ASP A 1 277 ? -11.174 -17.788 14.077 1.00 48.28 277 ASP A C 1
ATOM 2272 O O . ASP A 1 277 ? -11.306 -18.969 13.748 1.00 48.28 277 ASP A O 1
ATOM 2276 N N . ASN A 1 278 ? -9.991 -17.295 14.454 1.00 50.75 278 ASN A N 1
ATOM 2277 C CA . ASN A 1 278 ? -8.788 -18.119 14.594 1.00 50.75 278 ASN A CA 1
ATOM 2278 C C . ASN A 1 278 ? -8.949 -19.183 15.697 1.00 50.75 278 ASN A C 1
ATOM 2280 O O . ASN A 1 278 ? -8.334 -20.249 15.607 1.00 50.75 278 ASN A O 1
ATOM 2284 N N . ASN A 1 279 ? -9.843 -18.962 16.670 1.00 60.78 279 ASN A N 1
ATOM 2285 C CA . ASN A 1 279 ? -10.135 -19.933 17.727 1.00 60.78 279 ASN A CA 1
ATOM 2286 C C . ASN A 1 279 ? -10.812 -21.200 17.188 1.00 60.78 279 ASN A C 1
ATOM 2288 O O . ASN A 1 279 ? -10.623 -22.284 17.739 1.00 60.78 279 ASN A O 1
ATOM 2292 N N . PHE A 1 280 ? -11.552 -21.105 16.077 1.00 70.69 280 PHE A N 1
ATOM 2293 C CA . PHE A 1 280 ? -12.200 -22.265 15.463 1.00 70.69 280 PHE A CA 1
ATOM 2294 C C . PHE A 1 280 ? -11.175 -23.307 14.996 1.00 70.69 280 PHE A C 1
ATOM 2296 O O . PHE A 1 280 ? -11.331 -24.500 15.260 1.00 70.69 280 PHE A O 1
ATOM 2303 N N . TYR A 1 281 ? -10.096 -22.866 14.344 1.00 64.69 281 TYR A N 1
ATOM 2304 C CA . TYR A 1 281 ? -9.060 -23.769 13.840 1.00 64.69 281 TYR A CA 1
ATOM 2305 C C . TYR A 1 281 ? -8.244 -24.402 14.963 1.00 64.69 281 TYR A C 1
ATOM 2307 O O . TYR A 1 281 ? -7.929 -25.588 14.883 1.00 64.69 281 TYR A O 1
ATOM 2315 N N . VAL A 1 282 ? -7.940 -23.643 16.019 1.00 70.31 282 VAL A N 1
ATOM 2316 C CA . VAL A 1 282 ? -7.248 -24.168 17.206 1.00 70.31 282 VAL A CA 1
ATOM 2317 C C . VAL A 1 282 ? -8.086 -25.269 17.859 1.00 70.31 282 VAL A C 1
ATOM 2319 O O . VAL A 1 282 ? -7.587 -26.377 18.058 1.00 70.31 282 VAL A O 1
ATOM 2322 N N . ASN A 1 283 ? -9.379 -25.019 18.079 1.00 71.69 283 ASN A N 1
ATOM 2323 C CA . ASN A 1 283 ? -10.299 -25.998 18.661 1.00 71.69 283 ASN A CA 1
ATOM 2324 C C . ASN A 1 283 ? -10.473 -27.240 17.772 1.00 71.69 283 ASN A C 1
ATOM 2326 O O . ASN A 1 283 ? -10.499 -28.368 18.271 1.00 71.69 283 ASN A O 1
ATOM 2330 N N . LEU A 1 284 ? -10.547 -27.063 16.448 1.00 76.25 284 LEU A N 1
ATOM 2331 C CA . LEU A 1 284 ? -10.646 -28.172 15.496 1.00 76.25 284 LEU A CA 1
ATOM 2332 C C . LEU A 1 284 ? -9.404 -29.073 15.548 1.00 76.25 284 LEU A C 1
ATOM 2334 O O . LEU A 1 284 ? -9.529 -30.297 15.546 1.00 76.25 284 LEU A O 1
ATOM 2338 N N . ILE A 1 285 ? -8.211 -28.480 15.630 1.00 75.62 285 ILE A N 1
ATOM 2339 C CA . ILE A 1 285 ? -6.944 -29.218 15.698 1.00 75.62 285 ILE A CA 1
ATOM 2340 C C . ILE A 1 285 ? -6.795 -29.930 17.040 1.00 75.62 285 ILE A C 1
ATOM 2342 O O . ILE A 1 285 ? -6.430 -31.102 17.055 1.00 75.62 285 ILE A O 1
ATOM 2346 N N . GLN A 1 286 ? -7.133 -29.274 18.152 1.00 77.50 286 GLN A N 1
ATOM 2347 C CA . GLN A 1 286 ? -7.141 -29.905 19.477 1.00 77.50 286 GLN A CA 1
ATOM 2348 C C . GLN A 1 286 ? -8.098 -31.102 19.527 1.00 77.50 286 GLN A C 1
ATOM 2350 O O . GLN A 1 286 ? -7.744 -32.162 20.041 1.00 77.50 286 GLN A O 1
ATOM 2355 N N . THR A 1 287 ? -9.281 -30.969 18.924 1.00 79.31 287 THR A N 1
ATOM 2356 C CA . THR A 1 287 ? -10.264 -32.059 18.849 1.00 79.31 287 THR A CA 1
ATOM 2357 C C . THR A 1 287 ? -9.758 -33.215 17.983 1.00 79.31 287 THR A C 1
ATOM 2359 O O . THR A 1 287 ? -9.900 -34.374 18.364 1.00 79.31 287 THR A O 1
ATOM 2362 N N . ALA A 1 288 ? -9.121 -32.923 16.844 1.00 74.94 288 ALA A N 1
ATOM 2363 C CA . ALA A 1 288 ? -8.536 -33.947 15.979 1.00 74.94 288 ALA A CA 1
ATOM 2364 C C . ALA A 1 288 ? -7.356 -34.677 16.645 1.00 74.94 288 ALA A C 1
ATOM 2366 O O . ALA A 1 288 ? -7.218 -35.886 16.491 1.00 74.94 288 ALA A O 1
ATOM 2367 N N . LEU A 1 289 ? -6.520 -33.963 17.406 1.00 75.88 289 LEU A N 1
ATOM 2368 C CA . LEU A 1 289 ? -5.424 -34.566 18.170 1.00 75.88 289 LEU A CA 1
ATOM 2369 C C . LEU A 1 289 ? -5.946 -35.502 19.263 1.00 75.88 289 LEU A C 1
ATOM 2371 O O . LEU A 1 289 ? -5.417 -36.601 19.416 1.00 75.88 289 LEU A O 1
ATOM 2375 N N . LYS A 1 290 ? -7.013 -35.102 19.961 1.00 81.38 290 LYS A N 1
ATOM 2376 C CA . LYS A 1 290 ? -7.676 -35.945 20.958 1.00 81.38 290 LYS A CA 1
ATOM 2377 C C . LYS A 1 290 ? -8.257 -37.225 20.341 1.00 81.38 290 LYS A C 1
ATOM 2379 O O . LYS A 1 290 ? -8.040 -38.300 20.881 1.00 81.38 290 LYS A O 1
ATOM 2384 N N . ASP A 1 291 ? -8.904 -37.131 19.175 1.00 77.62 291 ASP A N 1
ATOM 2385 C CA . ASP A 1 291 ? -9.425 -38.303 18.445 1.00 77.62 291 ASP A CA 1
ATOM 2386 C C . ASP A 1 291 ? -8.310 -39.297 18.064 1.00 77.62 291 ASP A C 1
ATOM 2388 O O . ASP A 1 291 ? -8.481 -40.510 18.177 1.00 77.62 291 ASP A O 1
ATOM 2392 N N . LEU A 1 292 ? -7.134 -38.803 17.661 1.00 73.44 292 LEU A N 1
ATOM 2393 C CA . LEU A 1 292 ? -5.977 -39.662 17.383 1.00 73.44 292 LEU A CA 1
ATOM 2394 C C . LEU A 1 292 ? -5.427 -40.336 18.646 1.00 73.44 292 LEU A C 1
ATOM 2396 O O . LEU A 1 292 ? -5.050 -41.510 18.591 1.00 73.44 292 LEU A O 1
ATOM 2400 N N . GLU A 1 293 ? -5.394 -39.616 19.768 1.00 79.19 293 GLU A N 1
ATOM 2401 C CA . GLU A 1 293 ? -4.972 -40.163 21.058 1.00 79.19 293 GLU A CA 1
ATOM 2402 C C . GLU A 1 293 ? -5.925 -41.264 21.541 1.00 79.19 293 GLU A C 1
ATOM 2404 O O . GLU A 1 293 ? -5.460 -42.349 21.901 1.00 79.19 293 GLU A O 1
ATOM 2409 N N . ASP A 1 294 ? -7.237 -41.037 21.442 1.00 81.31 294 ASP A N 1
ATOM 2410 C CA . ASP A 1 294 ? -8.281 -42.018 21.769 1.00 81.31 294 ASP A CA 1
ATOM 2411 C C . ASP A 1 294 ? -8.190 -43.267 20.866 1.00 81.31 294 ASP A C 1
ATOM 2413 O O . ASP A 1 294 ? -8.462 -44.388 21.301 1.00 81.31 294 ASP A O 1
ATOM 2417 N N . ARG A 1 295 ? -7.727 -43.104 19.616 1.00 79.88 295 ARG A N 1
ATOM 2418 C CA . ARG A 1 295 ? -7.433 -44.200 18.668 1.00 79.88 295 ARG A CA 1
ATOM 2419 C C . ARG A 1 295 ? -6.082 -44.888 18.918 1.00 79.88 295 ARG A C 1
ATOM 2421 O O . ARG A 1 295 ? -5.710 -45.789 18.163 1.00 79.88 295 ARG A O 1
ATOM 2428 N N . GLY A 1 296 ? -5.332 -44.476 19.941 1.00 84.31 296 GLY A N 1
ATOM 2429 C CA . GLY A 1 296 ? -4.029 -45.046 20.293 1.00 84.31 296 GLY A CA 1
ATOM 2430 C C . GLY A 1 296 ? -2.910 -44.726 19.296 1.00 84.31 296 GLY A C 1
ATOM 2431 O O . GLY A 1 296 ? -1.884 -45.415 19.288 1.00 84.31 296 GLY A O 1
ATOM 2432 N N . ILE A 1 297 ? -3.094 -43.706 18.450 1.00 76.19 297 ILE A N 1
ATOM 2433 C CA . ILE A 1 297 ? -2.112 -43.257 17.459 1.00 76.19 297 ILE A CA 1
ATOM 2434 C C . ILE A 1 297 ? -1.216 -42.216 18.125 1.00 76.19 297 ILE A C 1
ATOM 2436 O O . ILE A 1 297 ? -1.639 -41.097 18.407 1.00 76.19 297 ILE A O 1
ATOM 2440 N N . LYS A 1 298 ? 0.047 -42.576 18.368 1.00 78.12 298 LYS A N 1
ATOM 2441 C CA . LYS A 1 298 ? 1.036 -41.681 18.986 1.00 78.12 298 LYS A CA 1
ATOM 2442 C C . LYS A 1 298 ? 2.176 -41.400 18.013 1.00 78.12 298 LYS A C 1
ATOM 2444 O O . LYS A 1 298 ? 2.605 -42.280 17.266 1.00 78.12 298 LYS A O 1
ATOM 2449 N N . LYS A 1 299 ? 2.701 -40.174 18.024 1.00 67.12 299 LYS A N 1
ATOM 2450 C CA . LYS A 1 299 ? 3.911 -39.827 17.267 1.00 67.12 299 LYS A CA 1
ATOM 2451 C C . LYS A 1 299 ? 5.110 -40.557 17.882 1.00 67.12 299 LYS A C 1
ATOM 2453 O O . LYS A 1 299 ? 5.312 -40.527 19.095 1.00 67.12 299 LYS A O 1
ATOM 2458 N N . LYS A 1 300 ? 5.912 -41.235 17.058 1.00 55.91 300 LYS A N 1
ATOM 2459 C CA . LYS A 1 300 ? 7.124 -41.930 17.519 1.00 55.91 300 LYS A CA 1
ATOM 2460 C C . LYS A 1 300 ? 8.159 -40.913 18.024 1.00 55.91 300 LYS A C 1
ATOM 2462 O O . LYS A 1 300 ? 8.658 -40.125 17.226 1.00 55.91 300 LYS A O 1
ATOM 2467 N N . GLY A 1 301 ? 8.497 -40.954 19.317 1.00 57.19 301 GLY A N 1
ATOM 2468 C CA . GLY A 1 301 ? 9.606 -40.174 19.890 1.00 57.19 301 GLY A CA 1
ATOM 2469 C C . GLY A 1 301 ? 9.299 -39.328 21.128 1.00 57.19 301 GLY A C 1
ATOM 2470 O O . GLY A 1 301 ? 10.240 -38.777 21.685 1.00 57.19 301 GLY A O 1
ATOM 2471 N N . GLU A 1 302 ? 8.051 -39.254 21.600 1.00 50.22 302 GLU A N 1
ATOM 2472 C CA . GLU A 1 302 ? 7.702 -38.495 22.814 1.00 50.22 302 GLU A CA 1
ATOM 2473 C C . GLU A 1 302 ? 6.798 -39.309 23.755 1.00 50.22 302 GLU A C 1
ATOM 2475 O O . GLU A 1 302 ? 5.736 -39.801 23.377 1.00 50.22 302 GLU A O 1
ATOM 2480 N N . ALA A 1 303 ? 7.247 -39.450 25.003 1.00 36.72 303 ALA A N 1
ATOM 2481 C CA . ALA A 1 303 ? 6.496 -39.922 26.166 1.00 36.72 303 ALA A CA 1
ATOM 2482 C C . ALA A 1 303 ? 6.845 -38.977 27.346 1.00 36.72 303 ALA A C 1
ATOM 2484 O O . ALA A 1 303 ? 7.879 -38.312 27.297 1.00 36.72 303 ALA A O 1
ATOM 2485 N N . PRO A 1 304 ? 5.986 -38.818 28.366 1.00 46.69 304 PRO A N 1
ATOM 2486 C CA . PRO A 1 304 ? 5.131 -37.646 28.463 1.00 46.69 304 PRO A CA 1
ATOM 2487 C C . PRO A 1 304 ? 5.540 -36.700 29.598 1.00 46.69 304 PRO A C 1
ATOM 2489 O O . PRO A 1 304 ? 5.736 -37.117 30.738 1.00 46.69 304 PRO A O 1
ATOM 2492 N N . LYS A 1 305 ? 5.550 -35.406 29.292 1.00 31.33 305 LYS A N 1
ATOM 2493 C CA . LYS A 1 305 ? 5.149 -34.319 30.192 1.00 31.33 305 LYS A CA 1
ATOM 2494 C C . LYS A 1 305 ? 4.861 -33.124 29.301 1.00 31.33 305 LYS A C 1
ATOM 2496 O O . LYS A 1 305 ? 5.788 -32.464 28.847 1.00 31.33 305 LYS A O 1
ATOM 2501 N N . ILE A 1 306 ? 3.587 -32.896 29.006 1.00 38.00 306 ILE A N 1
ATOM 2502 C CA . ILE A 1 306 ? 3.201 -31.637 28.385 1.00 38.00 306 ILE A CA 1
ATOM 2503 C C . ILE A 1 306 ? 2.898 -30.670 29.522 1.00 38.00 306 ILE A C 1
ATOM 2505 O O . ILE A 1 306 ? 1.803 -30.650 30.078 1.00 38.00 306 ILE A O 1
ATOM 2509 N N . ASP A 1 307 ? 3.945 -29.958 29.922 1.00 36.28 307 ASP A N 1
ATOM 2510 C CA . ASP A 1 307 ? 3.825 -28.693 30.629 1.00 36.28 307 ASP A CA 1
ATOM 2511 C C . ASP A 1 307 ? 3.640 -27.610 29.554 1.00 36.28 307 ASP A C 1
ATOM 2513 O O . ASP A 1 307 ? 4.578 -27.255 28.834 1.00 36.28 307 ASP A O 1
ATOM 2517 N N . TRP A 1 308 ? 2.388 -27.186 29.361 1.00 45.94 308 TRP A N 1
ATOM 2518 C CA . TRP A 1 308 ? 1.981 -26.292 28.272 1.00 45.94 308 TRP A CA 1
ATOM 2519 C C . TRP A 1 308 ? 2.381 -24.829 28.514 1.00 45.94 308 TRP A C 1
ATOM 2521 O O . TRP A 1 308 ? 2.234 -24.013 27.608 1.00 45.94 308 TRP A O 1
ATOM 2531 N N . GLU A 1 309 ? 2.910 -24.489 29.695 1.00 38.47 309 GLU A N 1
ATOM 2532 C CA . GLU A 1 309 ? 3.306 -23.113 30.018 1.00 38.47 309 GLU A CA 1
ATOM 2533 C C . GLU A 1 309 ? 4.776 -22.809 29.691 1.00 38.47 309 GLU A C 1
ATOM 2535 O O . GLU A 1 309 ? 5.154 -21.641 29.620 1.00 38.47 309 GLU A O 1
ATOM 2540 N N . THR A 1 310 ? 5.623 -23.820 29.447 1.00 39.81 310 THR A N 1
ATOM 2541 C CA . THR A 1 310 ? 7.082 -23.595 29.351 1.00 39.81 310 THR A CA 1
ATOM 2542 C C . THR A 1 310 ? 7.807 -24.221 28.156 1.00 39.81 310 THR A C 1
ATOM 2544 O O . THR A 1 310 ? 9.003 -23.970 27.991 1.00 39.81 310 THR A O 1
ATOM 2547 N N . SER A 1 311 ? 7.134 -24.933 27.243 1.00 33.31 311 SER A N 1
ATOM 2548 C CA . SER A 1 311 ? 7.765 -25.413 25.996 1.00 33.31 311 SER A CA 1
ATOM 2549 C C . SER A 1 311 ? 7.172 -24.790 24.726 1.00 33.31 311 SER A C 1
ATOM 2551 O O . SER A 1 311 ? 6.233 -25.292 24.125 1.00 33.31 311 SER A O 1
ATOM 2553 N N . ALA A 1 312 ? 7.776 -23.663 24.343 1.00 38.41 312 ALA A N 1
ATOM 2554 C CA . ALA A 1 312 ? 8.035 -23.156 22.992 1.00 38.41 312 ALA A CA 1
ATOM 2555 C C . ALA A 1 312 ? 7.140 -23.621 21.816 1.00 38.41 312 ALA A C 1
ATOM 2557 O O . ALA A 1 312 ? 7.244 -24.753 21.359 1.00 38.41 312 ALA A O 1
ATOM 2558 N N . ILE A 1 313 ? 6.427 -22.672 21.188 1.00 40.81 313 ILE A N 1
ATOM 2559 C CA . ILE A 1 313 ? 6.696 -21.967 19.896 1.00 40.81 313 ILE A CA 1
ATOM 2560 C C . ILE A 1 313 ? 7.364 -22.733 18.713 1.00 40.81 313 ILE A C 1
ATOM 2562 O O . ILE A 1 313 ? 7.385 -22.235 17.588 1.00 40.81 313 ILE A O 1
ATOM 2566 N N . LYS A 1 314 ? 7.859 -23.963 18.865 1.00 35.19 314 LYS A N 1
ATOM 2567 C CA . LYS A 1 314 ? 8.473 -24.748 17.779 1.00 35.19 314 LYS A CA 1
ATOM 2568 C C . LYS A 1 314 ? 7.469 -25.548 16.941 1.00 35.19 314 LYS A C 1
ATOM 2570 O O . LYS A 1 314 ? 7.784 -25.861 15.795 1.00 35.19 314 LYS A O 1
ATOM 2575 N N . ASP A 1 315 ? 6.247 -25.770 17.426 1.00 41.94 315 ASP A N 1
ATOM 2576 C CA . ASP A 1 315 ? 5.224 -26.550 16.706 1.00 41.94 315 ASP A CA 1
ATOM 2577 C C . ASP A 1 315 ? 4.167 -25.715 15.962 1.00 41.94 315 ASP A C 1
ATOM 2579 O O . ASP A 1 315 ? 3.286 -26.246 15.284 1.00 41.94 315 ASP A O 1
ATOM 2583 N N . THR A 1 316 ? 4.291 -24.392 15.943 1.00 41.38 316 THR A N 1
ATOM 2584 C CA . THR A 1 316 ? 3.382 -23.535 15.160 1.00 41.38 316 THR A CA 1
ATOM 2585 C C . THR A 1 316 ? 3.625 -23.669 13.663 1.00 41.38 316 THR A C 1
ATOM 2587 O O . THR A 1 316 ? 2.693 -23.612 12.862 1.00 41.38 316 THR A O 1
ATOM 2590 N N . ALA A 1 317 ? 4.863 -23.969 13.261 1.00 39.62 317 ALA A N 1
ATOM 2591 C CA . ALA A 1 317 ? 5.170 -24.367 11.891 1.00 39.62 317 ALA A CA 1
ATOM 2592 C C . ALA A 1 317 ? 4.479 -25.685 11.498 1.00 39.62 317 ALA A C 1
ATOM 2594 O O . ALA A 1 317 ? 4.089 -25.851 10.338 1.00 39.62 317 ALA A O 1
ATOM 2595 N N . PHE A 1 318 ? 4.289 -26.588 12.465 1.00 41.84 318 PHE A N 1
ATOM 2596 C CA . PHE A 1 318 ? 3.639 -27.884 12.297 1.00 41.84 318 PHE A CA 1
ATOM 2597 C C . PHE A 1 318 ? 2.116 -27.732 12.169 1.00 41.84 318 PHE A C 1
ATOM 2599 O O . PHE A 1 318 ? 1.545 -28.185 11.175 1.00 41.84 318 PHE A O 1
ATOM 2606 N N . VAL A 1 319 ? 1.479 -26.983 13.075 1.00 48.84 319 VAL A N 1
ATOM 2607 C CA . VAL A 1 319 ? 0.047 -26.626 13.020 1.00 48.84 319 VAL A CA 1
ATOM 2608 C C . VAL A 1 319 ? -0.293 -25.876 11.728 1.00 48.84 319 VAL A C 1
ATOM 2610 O O . VAL A 1 319 ? -1.201 -26.266 10.991 1.00 48.84 319 VAL A O 1
ATOM 2613 N N . MET A 1 320 ? 0.503 -24.870 11.364 1.00 49.31 320 MET A N 1
ATOM 2614 C CA . MET A 1 320 ? 0.307 -24.108 10.126 1.00 49.31 320 MET A CA 1
ATOM 2615 C C . MET A 1 320 ? 0.592 -24.944 8.868 1.00 49.31 320 MET A C 1
ATOM 2617 O O . MET A 1 320 ? -0.005 -24.712 7.817 1.00 49.31 320 MET A O 1
ATOM 2621 N N . GLY A 1 321 ? 1.476 -25.941 8.955 1.00 53.56 321 GLY A N 1
ATOM 2622 C CA . GLY A 1 321 ? 1.753 -26.894 7.877 1.00 53.56 321 GLY A CA 1
ATOM 2623 C C . GLY A 1 321 ? 0.621 -27.899 7.639 1.00 53.56 321 GLY A C 1
ATOM 2624 O O . GLY A 1 321 ? 0.411 -28.312 6.495 1.00 53.56 321 GLY A O 1
ATOM 2625 N N . VAL A 1 322 ? -0.115 -28.266 8.691 1.00 49.62 322 VAL A N 1
ATOM 2626 C CA . VAL A 1 322 ? -1.327 -29.096 8.618 1.00 49.62 322 VAL A CA 1
ATOM 2627 C C . VAL A 1 322 ? -2.466 -28.282 8.018 1.00 49.62 322 VAL A C 1
ATOM 2629 O O . VAL A 1 322 ? -3.004 -28.685 6.990 1.00 49.62 322 VAL A O 1
ATOM 2632 N N . VAL A 1 323 ? -2.746 -27.089 8.559 1.00 52.78 323 VAL A N 1
ATOM 2633 C CA . VAL A 1 323 ? -3.777 -26.169 8.040 1.00 52.78 323 VAL A CA 1
ATOM 2634 C C . VAL A 1 323 ? -3.534 -25.850 6.562 1.00 52.78 323 VAL A C 1
ATOM 2636 O O . VAL A 1 323 ? -4.432 -26.002 5.740 1.00 52.78 323 VAL A O 1
ATOM 2639 N N . SER A 1 324 ? -2.300 -25.521 6.174 1.00 50.59 324 SER A N 1
ATOM 2640 C CA . SER A 1 324 ? -1.939 -25.243 4.774 1.00 50.59 324 SER A CA 1
ATOM 2641 C C . SER A 1 324 ? -2.125 -26.458 3.844 1.00 50.59 324 SER A C 1
ATOM 2643 O O . SER A 1 324 ? -2.494 -26.294 2.679 1.00 50.59 324 SER A O 1
ATOM 2645 N N . ARG A 1 325 ? -1.939 -27.693 4.338 1.00 48.50 325 ARG A N 1
ATOM 2646 C CA . ARG A 1 325 ? -2.221 -28.928 3.577 1.00 48.50 325 ARG A CA 1
ATOM 2647 C C . ARG A 1 325 ? -3.716 -29.226 3.459 1.00 48.50 325 ARG A C 1
ATOM 2649 O O . ARG A 1 325 ? -4.149 -29.580 2.364 1.00 48.50 325 ARG A O 1
ATOM 2656 N N . MET A 1 326 ? -4.501 -29.004 4.515 1.00 42.97 326 MET A N 1
ATOM 2657 C CA . MET A 1 326 ? -5.967 -29.124 4.458 1.00 42.97 326 MET A CA 1
ATOM 2658 C C . MET A 1 326 ? -6.566 -28.144 3.444 1.00 42.97 326 MET A C 1
ATOM 2660 O O . MET A 1 326 ? -7.443 -28.499 2.660 1.00 42.97 326 MET A O 1
ATOM 2664 N N . LEU A 1 327 ? -6.048 -26.912 3.411 1.00 48.38 327 LEU A N 1
ATOM 2665 C CA . LEU A 1 327 ? -6.488 -25.872 2.479 1.00 48.38 327 LEU A CA 1
ATOM 2666 C C . LEU A 1 327 ? -6.121 -26.180 1.014 1.00 48.38 327 LEU A C 1
ATOM 2668 O O . LEU A 1 327 ? -6.824 -25.729 0.111 1.00 48.38 327 LEU A O 1
ATOM 2672 N N . LYS A 1 328 ? -5.067 -26.972 0.761 1.00 44.94 328 LYS A N 1
ATOM 2673 C CA . LYS A 1 328 ? -4.647 -27.390 -0.591 1.00 44.94 328 LYS A CA 1
ATOM 2674 C C . LYS A 1 328 ? -5.396 -28.606 -1.141 1.00 44.94 328 LYS A C 1
ATOM 2676 O O . LYS A 1 328 ? -5.515 -28.717 -2.354 1.00 44.94 328 LYS A O 1
ATOM 2681 N N . LEU A 1 329 ? -5.901 -29.505 -0.295 1.00 41.06 329 LEU A N 1
ATOM 2682 C CA . LEU A 1 329 ? -6.575 -30.734 -0.745 1.00 41.06 329 LEU A CA 1
ATOM 2683 C C . LEU A 1 329 ? -8.052 -30.537 -1.139 1.00 41.06 329 LEU A C 1
ATOM 2685 O O . LEU A 1 329 ? -8.661 -31.461 -1.666 1.00 41.06 329 LEU A O 1
ATOM 2689 N N . GLY A 1 330 ? -8.618 -29.341 -0.932 1.00 39.22 330 GLY A N 1
ATOM 2690 C CA . GLY A 1 330 ? -10.021 -29.027 -1.240 1.00 39.22 330 GLY A CA 1
ATOM 2691 C C . GLY A 1 330 ? -10.251 -27.873 -2.223 1.00 39.22 330 GLY A C 1
ATOM 2692 O O . GLY A 1 330 ? -11.383 -27.417 -2.342 1.00 39.22 330 GLY A O 1
ATOM 2693 N N . SER A 1 331 ? -9.218 -27.361 -2.903 1.00 36.88 331 SER A N 1
ATOM 2694 C CA . SER A 1 331 ? -9.363 -26.262 -3.871 1.00 36.88 331 SER A CA 1
ATOM 2695 C C . SER A 1 331 ? -8.540 -26.528 -5.136 1.00 36.88 331 SER A C 1
ATOM 2697 O O . SER A 1 331 ? -7.324 -26.689 -5.027 1.00 36.88 331 SER A O 1
ATOM 2699 N N . PRO A 1 332 ? -9.139 -26.507 -6.344 1.00 34.59 332 PRO A N 1
ATOM 2700 C CA . PRO A 1 332 ? -8.385 -26.591 -7.596 1.00 34.59 332 PRO A CA 1
ATOM 2701 C C . PRO A 1 332 ? -7.525 -25.343 -7.872 1.00 34.59 332 PRO A C 1
ATOM 2703 O O . PRO A 1 332 ? -6.736 -25.348 -8.809 1.00 34.59 332 PRO A O 1
ATOM 2706 N N . ASN A 1 333 ? -7.612 -24.298 -7.040 1.00 42.06 333 ASN A N 1
ATOM 2707 C CA . ASN A 1 333 ? -6.763 -23.112 -7.121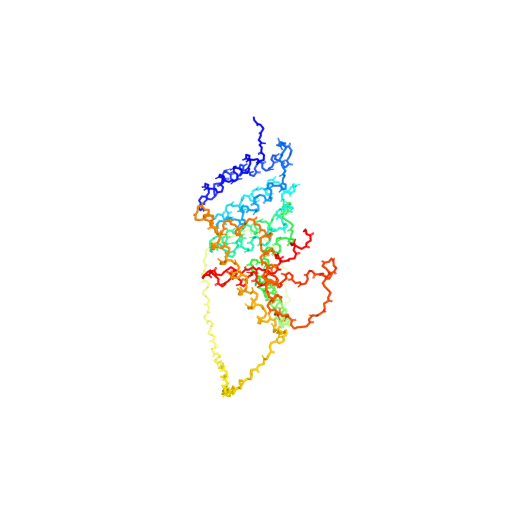 1.00 42.06 333 ASN A CA 1
ATOM 2708 C C . ASN A 1 333 ? -6.028 -22.922 -5.788 1.00 42.06 333 ASN A C 1
ATOM 2710 O O . ASN A 1 333 ? -6.561 -22.362 -4.828 1.00 42.06 333 ASN A O 1
ATOM 2714 N N . GLY A 1 334 ? -4.812 -23.467 -5.723 1.00 36.00 334 GLY A N 1
ATOM 2715 C CA . GLY A 1 334 ? -3.982 -23.508 -4.524 1.00 36.00 334 GLY A CA 1
ATOM 2716 C C . GLY A 1 334 ? -3.527 -22.127 -4.051 1.00 36.00 334 GLY A C 1
ATOM 2717 O O . GLY A 1 334 ? -2.899 -21.376 -4.795 1.00 36.00 334 GLY A O 1
ATOM 2718 N N . ILE A 1 335 ? -3.783 -21.834 -2.776 1.00 36.84 335 ILE A N 1
ATOM 2719 C CA . ILE A 1 335 ? -3.224 -20.689 -2.051 1.00 36.84 335 ILE A CA 1
ATOM 2720 C C . ILE A 1 335 ? -2.071 -21.211 -1.179 1.00 36.84 335 ILE A C 1
ATOM 2722 O O . ILE A 1 335 ? -2.241 -22.147 -0.395 1.00 36.84 335 ILE A O 1
ATOM 2726 N N . LEU A 1 336 ? -0.873 -20.646 -1.355 1.00 36.06 336 LEU A N 1
ATOM 2727 C CA . LEU A 1 336 ? 0.311 -20.900 -0.528 1.00 36.06 336 LEU A CA 1
ATOM 2728 C C . LEU A 1 336 ? 0.409 -19.807 0.547 1.00 36.06 336 LEU A C 1
ATOM 2730 O O . LEU A 1 336 ? 0.460 -18.631 0.202 1.00 36.06 336 LEU A O 1
ATOM 2734 N N . PHE A 1 337 ? 0.484 -20.191 1.821 1.00 35.62 337 PHE A N 1
ATOM 2735 C CA . PHE A 1 337 ? 0.881 -19.292 2.913 1.00 35.62 337 PHE A CA 1
ATOM 2736 C C . PHE A 1 337 ? 2.405 -19.347 3.109 1.00 35.62 337 PHE A C 1
ATOM 2738 O O . PHE A 1 337 ? 2.968 -20.445 3.084 1.00 35.62 337 PHE A O 1
ATOM 2745 N N . ASP A 1 338 ? 3.055 -18.189 3.290 1.00 39.41 338 ASP A N 1
ATOM 2746 C CA . ASP A 1 338 ? 4.488 -18.085 3.610 1.00 39.41 338 ASP A CA 1
ATOM 2747 C C . ASP A 1 338 ? 4.774 -18.217 5.120 1.00 39.41 338 ASP A C 1
ATOM 2749 O O . ASP A 1 338 ? 3.868 -18.167 5.957 1.00 39.41 338 ASP A O 1
ATOM 2753 N N . ASP A 1 339 ? 6.044 -18.448 5.457 1.00 35.56 339 ASP A N 1
ATOM 2754 C CA . ASP A 1 339 ? 6.500 -18.851 6.789 1.00 35.56 339 ASP A CA 1
ATOM 2755 C C . ASP A 1 339 ? 6.534 -17.727 7.850 1.00 35.56 339 ASP A C 1
ATOM 2757 O O . ASP A 1 339 ? 6.637 -18.037 9.036 1.00 35.56 339 ASP A O 1
ATOM 2761 N N . GLU A 1 340 ? 6.377 -16.445 7.487 1.00 32.53 340 GLU A N 1
ATOM 2762 C CA . GLU A 1 340 ? 6.468 -15.314 8.439 1.00 32.53 340 GLU A CA 1
ATOM 2763 C C . GLU A 1 340 ? 5.144 -15.024 9.167 1.00 32.53 340 GLU A C 1
ATOM 2765 O O . GLU A 1 340 ? 5.150 -14.561 10.309 1.00 32.53 340 GLU A O 1
ATOM 2770 N N . SER A 1 341 ? 4.000 -15.398 8.580 1.00 38.19 341 SER A N 1
ATOM 2771 C CA . SER A 1 341 ? 2.678 -15.285 9.234 1.00 38.19 341 SER A CA 1
ATOM 2772 C C . SER A 1 341 ? 2.510 -16.239 10.433 1.00 38.19 341 SER A C 1
ATOM 2774 O O . SER A 1 341 ? 1.494 -16.204 11.120 1.00 38.19 341 SER A O 1
ATOM 2776 N N . LYS A 1 342 ? 3.500 -17.108 10.685 1.00 37.31 342 LYS A N 1
ATOM 2777 C CA . LYS A 1 342 ? 3.476 -18.172 11.698 1.00 37.31 342 LYS A CA 1
ATOM 2778 C C . LYS A 1 342 ? 4.057 -17.763 13.058 1.00 37.31 342 LYS A C 1
ATOM 2780 O O . LYS A 1 342 ? 3.854 -18.493 14.021 1.00 37.31 342 LYS A O 1
ATOM 2785 N N . LEU A 1 343 ? 4.788 -16.646 13.145 1.00 30.41 343 LEU A N 1
ATOM 2786 C CA . LEU A 1 343 ? 5.583 -16.289 14.335 1.00 30.41 343 LEU A CA 1
ATOM 2787 C C . LEU A 1 343 ? 4.984 -15.166 15.199 1.00 30.41 343 LEU A C 1
ATOM 2789 O O . LEU A 1 343 ? 5.216 -15.160 16.402 1.00 30.41 343 LEU A O 1
ATOM 2793 N N . ASN A 1 344 ? 4.165 -14.270 14.637 1.00 32.97 344 ASN A N 1
ATOM 2794 C CA . ASN A 1 344 ? 3.572 -13.153 15.395 1.00 32.97 344 ASN A CA 1
ATOM 2795 C C . ASN A 1 344 ? 2.191 -13.453 16.010 1.00 32.97 344 ASN A C 1
ATOM 2797 O O . ASN A 1 344 ? 1.657 -12.603 16.706 1.00 32.97 344 ASN A O 1
ATOM 2801 N N . PHE A 1 345 ? 1.628 -14.645 15.788 1.00 34.09 345 PHE A N 1
ATOM 2802 C CA . PHE A 1 345 ? 0.344 -15.076 16.369 1.00 34.09 345 PHE A CA 1
ATOM 2803 C C . PHE A 1 345 ? 0.516 -15.947 17.637 1.00 34.09 345 PHE A C 1
ATOM 2805 O O . PHE A 1 345 ? -0.427 -16.578 18.083 1.00 34.09 345 PHE A O 1
ATOM 2812 N N . LEU A 1 346 ? 1.738 -16.053 18.180 1.00 29.70 346 LEU A N 1
ATOM 2813 C CA . LEU A 1 346 ? 2.062 -16.867 19.370 1.00 29.70 346 LEU A CA 1
ATOM 2814 C C . LEU A 1 346 ? 2.461 -16.044 20.601 1.00 29.70 346 LEU A C 1
ATOM 2816 O O . LEU A 1 346 ? 2.771 -16.628 21.635 1.00 29.70 346 LEU A O 1
ATOM 2820 N N . ASN A 1 347 ? 2.534 -14.718 20.468 1.00 29.28 347 ASN A N 1
ATOM 2821 C CA . ASN A 1 347 ? 2.936 -13.808 21.547 1.00 29.28 347 ASN A CA 1
ATOM 2822 C C . ASN A 1 347 ? 1.783 -12.906 22.039 1.00 29.28 347 ASN A C 1
ATOM 2824 O O . ASN A 1 347 ? 2.008 -12.079 22.918 1.00 29.28 347 ASN A O 1
ATOM 2828 N N . GLU A 1 348 ? 0.577 -13.082 21.494 1.00 28.52 348 GLU A N 1
ATOM 2829 C CA . GLU A 1 348 ? -0.721 -12.675 22.061 1.00 28.52 348 GLU A CA 1
ATOM 2830 C C . GLU A 1 348 ? -1.584 -13.933 22.163 1.00 28.52 348 GLU A C 1
ATOM 2832 O O . GLU A 1 348 ? -2.377 -14.016 23.127 1.00 28.52 348 GLU A O 1
#

Foldseek 3Di:
DQDEQVNLLVLVVVQLVPDDLHHDPVSLLVSLVVLLCVQVCVRPPHDLLVVLVSLLVCLQPDQLSSNLNSLSSLVSNCVNPQPGCNLVSCLVCVLVSLLVSLVRHDPVSVVSSVVSLVVVCPDPGGHHDPVSSVSSVCSNCVCVVVVVVVVVVVVVVVVVVVVVVVVPPDPDPPPDDDDDDDDDDDDDDDDDDDDDDDDDDDDDDDDDDDDDDDDDDDDDDDDDDDDDDDDDDDQDADEPVVVLVQLLVQLVVVVVVVVVPDPPVPPPPVVNVVPPDPVVLVVSSVVSVVVCVVVSYDHPDDDDDCPVPPDDDPCLCVSVVSVQVNQQVPDPDHDDDDDPVSRPVPVD

Sequence (348 aa):
MAFTEKEFMQEVDLCMSDLGNRPDRDKITGLGKRAEAVAKGKIQGVDERKLGDYIKSRLVRAAPGRKIPILYLIDSIIYNVRHSNYPRVFQQHLPIIFRDTYNCVNKDDKQRMERLLYKWEKRTEGGFDRETLREMRARMNPNFNERQYKEQQKQKRQQLQQQQYMSMRSPPPVNNIGAYPIHGAPPHQFQQHPRGYPMQMPPHSQPSVNVMPPQPQVFPAAQQVTATTIQTQGPRFVDQREFLEELNRAASALLLKLQQNIPENQHLSLEAVRIQDNNFYVNLIQTALKDLEDRGIKKKGEAPKIDWETSAIKDTAFVMGVVSRMLKLGSPNGILFDDESKLNFLNE

Nearest PDB structures (foldseek):
  7mwq-assembly2_B-2  TM=5.475E-01  e=4.302E+00  synthetic construct
  6xns-assembly2_D  TM=4.661E-01  e=3.562E+00  synthetic construct
  6xns-assembly2_F  TM=4.660E-01  e=5.446E+00  synthetic construct
  6g90-assembly1_O  TM=4.364E-01  e=8.729E+00  Saccharomyces cerevisiae

Organism: NCBI:txid215587

Solvent-accessible surface area (backbone atoms only — not comparable to full-atom values): 21836 Å² total; per-residue (Å²): 131,86,69,46,54,66,56,54,52,49,49,52,50,52,49,64,67,69,32,56,93,57,65,58,62,66,62,37,50,50,50,14,52,48,54,30,35,37,70,69,61,75,34,66,91,47,58,61,61,61,53,38,50,48,54,51,53,47,42,71,72,39,58,54,77,47,30,59,51,48,54,51,35,51,51,38,28,33,70,62,32,37,88,46,65,44,32,63,55,45,55,78,53,39,40,61,53,50,29,55,50,48,72,63,37,55,74,70,55,38,54,52,50,53,53,48,51,51,53,57,72,68,48,89,72,63,39,74,54,71,65,54,52,50,48,30,53,42,62,67,33,70,62,49,60,55,48,52,51,53,51,53,50,49,52,54,53,49,53,55,52,50,53,57,58,57,76,65,60,70,78,77,82,82,80,89,73,81,91,86,81,91,81,82,88,88,89,83,84,88,83,91,82,81,84,87,82,85,83,82,79,82,88,81,85,78,86,85,82,88,79,84,82,85,83,86,87,86,82,86,89,83,84,88,85,89,83,90,78,93,73,85,86,64,76,46,65,36,55,76,66,57,47,52,52,50,47,51,50,41,37,51,53,50,53,51,54,54,60,74,68,50,59,88,92,60,77,66,56,68,66,63,65,72,73,72,48,76,64,56,58,54,52,45,50,54,53,26,52,49,55,36,50,78,70,38,49,42,66,67,89,76,84,90,80,89,59,85,89,79,67,69,90,73,56,42,64,53,55,51,51,48,54,51,48,59,59,41,77,77,38,100,73,71,73,82,84,68,81,72,79,54,65,76,75,74,84,117